Protein AF-A0A842T455-F1 (afdb_monomer)

Mean predicted aligned error: 5.31 Å

pLDDT: mean 87.91, std 13.01, range [41.28, 98.56]

Solvent-accessible surface area (backbone atoms only — not comparable to full-atom values): 12064 Å² total; per-residue (Å²): 105,59,55,70,66,62,48,47,52,56,47,63,79,41,42,64,66,22,47,66,62,53,52,62,66,62,51,52,51,50,51,49,50,52,54,48,56,76,70,53,89,64,82,84,74,56,68,68,58,58,51,53,51,30,67,76,71,68,58,60,81,88,55,48,58,64,48,49,55,57,64,64,31,66,68,60,44,58,51,53,60,69,55,87,52,77,71,74,43,48,64,55,54,51,54,52,36,56,74,42,26,83,83,61,82,42,83,47,59,40,59,47,26,46,47,50,22,71,66,29,58,87,45,63,68,47,45,77,28,40,35,53,56,37,47,56,77,83,63,88,81,50,86,62,51,70,64,54,45,44,64,65,47,54,49,45,53,43,52,51,53,51,50,35,61,79,64,49,70,53,48,72,57,54,51,50,47,53,74,78,35,91,51,86,90,51,54,72,56,50,52,49,47,50,52,39,36,10,39,11,50,50,52,51,58,60,58,75,77,107

Radius of gyration: 16.82 Å; Cα contacts (8 Å, |Δi|>4): 186; chains: 1; bounding box: 41×39×45 Å

Sequence (210 aa):
MRDIDKIRLKMKENSEEIIENIPQIEIDLYNFIQNQFQKLNKNPIHKKFKKVFKVFYGQGINFIQNYFDTLFDSRLNKRIRKIDNIIDLKSIFEEILDSFYGDSGKNQYSYTSKLIHTINTNFPIYDSNVKEVFGFKSYYDCQLRRKEFFDNVYKKIYKTYSQIIEKNLIKEIVEKFSKERDVSKLNSIKKIDFLFWGMGKFIKKNKEMV

Secondary structure (DSSP, 8-state):
---HHHHHHHHHHTHHHHHHTS-HHHHHHHHHHHHHHHH--SSSPPHHHHHHHHHHHT--GGGHHHHHHHHT-HHHHHHHHH--STTTHHHHHHHHHHHHHHHHSS--HHHHHHHHHHH-TTSPP--HHHHHHHT---TTSS---HHHHIIIIIHHHHHHHHHHHHTTTTHHHHHHHHHHS--TT--HHHHHHHHHHHHHHHHHHHHHT-

Foldseek 3Di:
DDDLVVLLVVCVVCLVLLLVLQDQVLVVLVVVLLVQLVPDLDDPDDPVSLVSCCVNLVDDPQQSVLLVCCLNPPVLLVLLQPDPDLVSCLVSLVVVQVSCCVVPVDRPQQSSQVSSCSSPVLFAGDDQLLCQSRVPDPCRPDVPPSVNCSVPPRVVLNVSLVCCVVVVSNVVSLVVSVVVYVCVVPDSRVSVNSSSNSNSVVSVVVVVVD

Structure (mmCIF, N/CA/C/O backbone):
data_AF-A0A842T455-F1
#
_entry.id   AF-A0A842T455-F1
#
loop_
_atom_site.group_PDB
_atom_site.id
_atom_site.type_symbol
_atom_site.label_atom_id
_atom_site.label_alt_id
_atom_site.label_comp_id
_atom_site.label_asym_id
_atom_site.label_entity_id
_atom_site.label_seq_id
_atom_site.pdbx_PDB_ins_code
_atom_site.Cartn_x
_atom_site.Cartn_y
_atom_site.Cartn_z
_atom_site.occupancy
_atom_site.B_iso_or_equiv
_atom_site.auth_seq_id
_atom_site.auth_comp_id
_atom_site.auth_asym_id
_atom_site.auth_atom_id
_atom_site.pdbx_PDB_model_num
ATOM 1 N N . MET A 1 1 ? -8.779 -16.282 6.121 1.00 78.25 1 MET A N 1
ATOM 2 C CA . MET A 1 1 ? -8.771 -14.899 5.606 1.00 78.25 1 MET A CA 1
ATOM 3 C C . MET A 1 1 ? -9.836 -14.110 6.344 1.00 78.25 1 MET A C 1
ATOM 5 O O . MET A 1 1 ? -10.925 -14.643 6.524 1.00 78.25 1 MET A O 1
ATOM 9 N N . ARG A 1 2 ? -9.526 -12.901 6.813 1.00 85.44 2 ARG A N 1
ATOM 10 C CA . ARG A 1 2 ? -10.500 -12.028 7.481 1.00 85.44 2 ARG A CA 1
ATOM 11 C C . ARG A 1 2 ? -11.374 -11.322 6.443 1.00 85.44 2 ARG A C 1
ATOM 13 O O . ARG A 1 2 ? -10.890 -10.957 5.371 1.00 85.44 2 ARG A O 1
ATOM 20 N N . ASP A 1 3 ? -12.657 -11.178 6.750 1.00 90.00 3 ASP A N 1
ATOM 21 C CA . ASP A 1 3 ? -13.573 -10.343 5.977 1.00 90.00 3 ASP A CA 1
ATOM 22 C C . ASP A 1 3 ? -13.380 -8.851 6.316 1.00 90.00 3 ASP A C 1
ATOM 24 O O . ASP A 1 3 ? -12.645 -8.488 7.238 1.00 90.00 3 ASP A O 1
ATOM 28 N N . ILE A 1 4 ? -14.006 -7.985 5.518 1.00 93.69 4 ILE A N 1
ATOM 29 C CA . ILE A 1 4 ? -13.864 -6.530 5.628 1.00 93.69 4 ILE A CA 1
ATOM 30 C C . ILE A 1 4 ? -14.468 -5.976 6.923 1.00 93.69 4 ILE A C 1
ATOM 32 O O . ILE A 1 4 ? -13.921 -5.028 7.481 1.00 93.69 4 ILE A O 1
ATOM 36 N N . ASP A 1 5 ? -15.534 -6.589 7.440 1.00 93.62 5 ASP A N 1
ATOM 37 C CA . ASP A 1 5 ? -16.210 -6.133 8.654 1.00 93.62 5 ASP A CA 1
ATOM 38 C C . ASP A 1 5 ? -15.377 -6.420 9.900 1.00 93.62 5 ASP A C 1
ATOM 40 O O . ASP A 1 5 ? -15.209 -5.539 10.742 1.00 93.62 5 ASP A O 1
ATOM 44 N N . LYS A 1 6 ? -14.751 -7.598 9.975 1.00 94.38 6 LYS A N 1
ATOM 45 C CA . LYS A 1 6 ? -13.790 -7.942 11.031 1.00 94.38 6 LYS A CA 1
ATOM 46 C C . LYS A 1 6 ? -12.567 -7.035 11.003 1.00 94.38 6 LYS A C 1
ATOM 48 O O . LYS A 1 6 ? -12.081 -6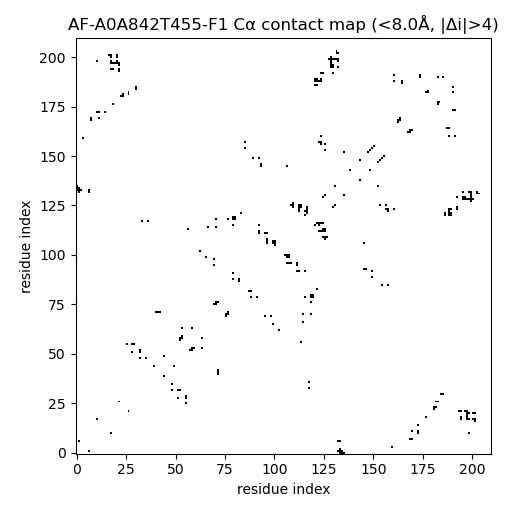.640 12.060 1.00 94.38 6 LYS A O 1
ATOM 53 N N . ILE A 1 7 ? -12.058 -6.707 9.812 1.00 95.56 7 ILE A N 1
ATOM 54 C CA . ILE A 1 7 ? -10.938 -5.764 9.670 1.00 95.56 7 ILE A CA 1
ATOM 55 C C . ILE A 1 7 ? -11.357 -4.380 10.174 1.00 95.56 7 ILE A C 1
ATOM 57 O O . ILE A 1 7 ? -10.654 -3.796 10.995 1.00 95.56 7 ILE A O 1
ATOM 61 N N . ARG A 1 8 ? -12.517 -3.883 9.730 1.00 95.25 8 ARG A N 1
ATOM 62 C CA . ARG A 1 8 ? -13.067 -2.577 10.111 1.00 95.25 8 ARG A CA 1
ATOM 63 C C . ARG A 1 8 ? -13.287 -2.459 11.615 1.00 95.25 8 ARG A C 1
ATOM 65 O O . ARG A 1 8 ? -12.845 -1.479 12.204 1.00 95.25 8 ARG A O 1
ATOM 72 N N . LEU A 1 9 ? -13.940 -3.448 12.226 1.00 95.81 9 LEU A N 1
ATOM 73 C CA . LEU A 1 9 ? -14.230 -3.455 13.659 1.00 95.81 9 LEU A CA 1
ATOM 74 C C . LEU A 1 9 ? -12.935 -3.411 14.473 1.00 95.81 9 LEU A C 1
ATOM 76 O O . LEU A 1 9 ? -12.745 -2.503 15.277 1.00 95.81 9 LEU A O 1
ATOM 80 N N . LYS A 1 10 ? -11.990 -4.306 14.163 1.00 95.62 10 LYS A N 1
ATOM 81 C CA . LYS A 1 10 ? -10.700 -4.350 14.855 1.00 95.62 10 LYS A CA 1
ATOM 82 C C . LYS A 1 10 ? -9.886 -3.068 14.659 1.00 95.62 10 LYS A C 1
ATOM 84 O O . LYS A 1 10 ? -9.216 -2.628 15.587 1.00 95.62 10 LYS A O 1
ATOM 89 N N . MET A 1 11 ? -9.934 -2.462 13.470 1.00 96.38 11 MET A N 1
ATOM 90 C CA . MET A 1 11 ? -9.267 -1.183 13.218 1.00 96.38 11 MET A CA 1
ATOM 91 C C . MET A 1 11 ? -9.899 -0.046 14.027 1.00 96.38 11 MET A C 1
ATOM 93 O O . MET A 1 11 ? -9.174 0.801 14.535 1.00 96.38 11 MET A O 1
ATOM 97 N N . LYS A 1 12 ? -11.230 -0.038 14.180 1.00 96.44 12 LYS A N 1
ATOM 98 C CA . LYS A 1 12 ? -11.945 0.962 14.983 1.00 96.44 12 LYS A CA 1
ATOM 99 C C . LYS A 1 12 ? -11.570 0.865 16.460 1.00 96.44 12 LYS A C 1
ATOM 101 O O . LYS A 1 12 ? -11.185 1.871 17.049 1.00 96.44 12 LYS A O 1
ATOM 106 N N . GLU A 1 13 ? -11.628 -0.341 17.018 1.00 96.88 13 GLU A N 1
ATOM 107 C CA . GLU A 1 13 ? -11.325 -0.622 18.430 1.00 96.88 13 GLU A CA 1
ATOM 108 C C . GLU A 1 13 ? -9.886 -0.263 18.820 1.00 96.88 13 GLU A C 1
ATOM 110 O O . GLU A 1 13 ? -9.644 0.123 19.954 1.00 96.88 13 GLU A O 1
ATOM 115 N N . ASN A 1 14 ? -8.939 -0.361 17.881 1.00 97.31 14 ASN A N 1
ATOM 116 C CA . ASN A 1 14 ? -7.506 -0.203 18.152 1.00 97.31 14 ASN A CA 1
ATOM 117 C C . ASN A 1 14 ? -6.887 0.971 17.373 1.00 97.31 14 ASN A C 1
ATOM 119 O O . ASN A 1 14 ? -5.694 0.966 17.077 1.00 97.31 14 ASN A O 1
ATOM 123 N N . SER A 1 15 ? -7.702 1.953 16.972 1.00 97.19 15 SER A N 1
ATOM 124 C CA . SER A 1 15 ? -7.279 3.007 16.036 1.00 97.19 15 SER A CA 1
ATOM 125 C C . SER A 1 15 ? -6.080 3.828 16.525 1.00 97.19 15 SER A C 1
ATOM 127 O O . SER A 1 15 ? -5.234 4.180 15.709 1.00 97.19 15 SER A O 1
ATOM 129 N N . GLU A 1 16 ? -5.976 4.079 17.831 1.00 97.50 16 GLU A N 1
ATOM 130 C CA . GLU A 1 16 ? -4.870 4.829 18.451 1.00 97.50 16 GLU A CA 1
ATOM 131 C C . GLU A 1 16 ? -3.540 4.110 18.272 1.00 97.50 16 GLU A C 1
ATOM 133 O O . GLU A 1 16 ? -2.664 4.606 17.566 1.00 97.50 16 GLU A O 1
ATOM 138 N N . GLU A 1 17 ? -3.425 2.885 18.787 1.00 97.31 17 GLU A N 1
ATOM 139 C CA . GLU A 1 17 ? -2.187 2.112 18.672 1.00 97.31 17 GLU A CA 1
ATOM 140 C C . GLU A 1 17 ? -1.835 1.811 17.201 1.00 97.31 17 GLU A C 1
ATOM 142 O O . GLU A 1 17 ? -0.665 1.774 16.811 1.00 97.31 17 GLU A O 1
ATOM 147 N N . ILE A 1 18 ? -2.835 1.631 16.330 1.00 98.19 18 ILE A N 1
ATOM 148 C CA . ILE A 1 18 ? -2.611 1.460 14.886 1.00 98.19 18 ILE A CA 1
ATOM 149 C C . ILE A 1 18 ? -1.961 2.705 14.270 1.00 98.19 18 ILE A C 1
ATOM 151 O O . ILE A 1 18 ? -1.031 2.561 13.472 1.00 98.19 18 ILE A O 1
ATOM 155 N N . ILE A 1 19 ? -2.424 3.907 14.623 1.00 98.31 19 ILE A N 1
ATOM 156 C CA . ILE A 1 19 ? -1.877 5.172 14.115 1.00 98.31 19 ILE A CA 1
ATOM 157 C C . ILE A 1 19 ? -0.501 5.465 14.731 1.00 98.31 19 ILE A C 1
ATOM 159 O O . ILE A 1 19 ? 0.409 5.915 14.027 1.00 98.31 19 ILE A O 1
ATOM 163 N N . GLU A 1 20 ? -0.289 5.155 16.009 1.00 97.50 20 GLU A N 1
ATOM 164 C CA . GLU A 1 20 ? 1.018 5.251 16.678 1.00 97.50 20 GLU A CA 1
ATOM 165 C C . GLU A 1 20 ? 2.094 4.402 15.988 1.00 97.50 20 GLU A C 1
ATOM 167 O O . GLU A 1 20 ? 3.231 4.844 15.824 1.00 97.50 20 GLU A O 1
ATOM 172 N N . ASN A 1 21 ? 1.722 3.233 15.460 1.00 97.06 21 ASN A N 1
ATOM 173 C CA . ASN A 1 21 ? 2.613 2.358 14.690 1.00 97.06 21 ASN A CA 1
ATOM 174 C C . ASN A 1 21 ? 3.047 2.920 13.315 1.00 97.06 21 ASN A C 1
ATOM 176 O O . ASN A 1 21 ? 3.852 2.291 12.606 1.00 97.06 21 ASN A O 1
ATOM 180 N N . ILE A 1 22 ? 2.533 4.092 12.930 1.00 97.50 22 ILE A N 1
ATOM 181 C CA . ILE A 1 22 ? 2.825 4.799 11.681 1.00 97.50 22 ILE A CA 1
ATOM 182 C C . ILE A 1 22 ?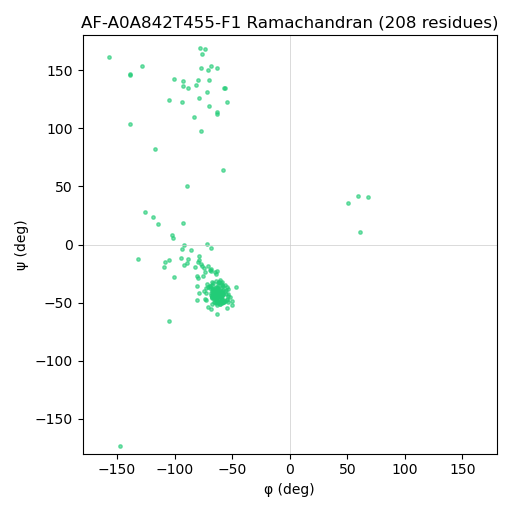 3.488 6.144 12.027 1.00 97.50 22 ILE A C 1
ATOM 184 O O . ILE A 1 22 ? 2.816 7.177 12.091 1.00 97.50 22 ILE A O 1
ATOM 188 N N . PRO A 1 23 ? 4.806 6.170 12.286 1.00 96.81 23 PRO A N 1
ATOM 189 C CA . PRO A 1 23 ? 5.491 7.411 12.625 1.00 96.81 23 PRO A CA 1
ATOM 190 C C . PRO A 1 23 ? 5.605 8.333 11.401 1.00 96.81 23 PRO A C 1
ATOM 192 O O . PRO A 1 23 ? 5.727 7.862 10.268 1.00 96.81 23 PRO A O 1
ATOM 195 N N . GLN A 1 24 ? 5.625 9.654 11.628 1.00 97.69 24 GLN A N 1
ATOM 196 C CA . GLN A 1 24 ? 5.678 10.661 10.554 1.00 97.69 24 GLN A CA 1
ATOM 197 C C . GLN A 1 24 ? 6.861 10.447 9.596 1.00 97.69 24 GLN A C 1
ATOM 199 O O . GLN A 1 24 ? 6.707 10.587 8.386 1.00 97.69 24 GLN A O 1
ATOM 204 N N . ILE A 1 25 ? 8.012 10.009 10.117 1.00 96.25 25 ILE A N 1
ATOM 205 C CA . ILE A 1 25 ? 9.206 9.742 9.306 1.00 96.25 25 ILE A CA 1
ATOM 206 C C . ILE A 1 25 ? 8.949 8.731 8.177 1.00 96.25 25 ILE A C 1
ATOM 208 O O . ILE A 1 25 ? 9.478 8.896 7.085 1.00 96.25 25 ILE A O 1
ATOM 212 N N . GLU A 1 26 ? 8.100 7.720 8.377 1.00 95.62 26 GLU A N 1
ATOM 213 C CA . GLU A 1 26 ? 7.775 6.736 7.331 1.00 95.62 26 GLU A CA 1
ATOM 214 C C . GLU A 1 26 ? 6.941 7.366 6.207 1.00 95.62 26 GLU A C 1
ATOM 216 O O . GLU A 1 26 ? 7.128 7.063 5.025 1.00 95.62 26 GLU A O 1
ATOM 221 N N . ILE A 1 27 ? 6.052 8.299 6.559 1.00 97.69 27 ILE A N 1
ATOM 222 C CA . ILE A 1 27 ? 5.261 9.073 5.597 1.00 97.69 27 ILE A CA 1
ATOM 223 C C . ILE A 1 27 ? 6.173 10.022 4.810 1.00 97.69 27 ILE A C 1
ATOM 225 O O . ILE A 1 27 ? 6.064 10.115 3.584 1.00 97.69 27 ILE A O 1
ATOM 229 N N . ASP A 1 28 ? 7.122 10.671 5.480 1.00 96.81 28 ASP A N 1
ATOM 230 C CA . ASP A 1 28 ? 8.083 11.577 4.850 1.00 96.81 28 ASP A CA 1
ATOM 231 C C . ASP A 1 28 ? 9.036 10.836 3.905 1.00 96.81 28 ASP A C 1
ATOM 233 O O . ASP A 1 28 ? 9.293 11.305 2.792 1.00 96.81 28 ASP A O 1
ATOM 237 N N . LEU A 1 29 ? 9.517 9.650 4.298 1.00 95.25 29 LEU A N 1
ATOM 238 C CA . LEU A 1 29 ? 10.337 8.782 3.448 1.00 95.25 29 LEU A CA 1
ATOM 239 C C . LEU A 1 29 ? 9.555 8.317 2.215 1.00 95.25 29 LEU A C 1
ATOM 241 O O . LEU A 1 29 ? 10.086 8.373 1.102 1.00 95.25 29 LEU A O 1
ATOM 245 N N . TYR A 1 30 ? 8.289 7.924 2.378 1.00 96.25 30 TYR A N 1
ATOM 246 C CA . TYR A 1 30 ? 7.413 7.591 1.254 1.00 96.25 30 TYR A CA 1
ATOM 247 C C . TYR A 1 30 ? 7.226 8.780 0.301 1.00 96.25 30 TYR A C 1
ATOM 249 O O . TYR A 1 30 ? 7.413 8.646 -0.911 1.00 96.25 30 TYR A O 1
ATOM 257 N N . ASN A 1 31 ? 6.909 9.962 0.836 1.00 95.81 31 ASN A N 1
ATOM 258 C CA . ASN A 1 31 ? 6.742 11.181 0.046 1.00 95.81 31 ASN A CA 1
ATOM 259 C C . ASN A 1 31 ? 8.036 11.548 -0.687 1.00 95.81 31 ASN A C 1
ATOM 261 O O . ASN A 1 31 ? 8.002 11.931 -1.856 1.00 95.81 31 ASN A O 1
ATOM 265 N N . PHE A 1 32 ? 9.193 11.401 -0.035 1.00 94.12 32 PHE A N 1
ATOM 266 C CA . PHE A 1 32 ? 10.490 11.572 -0.679 1.00 94.12 32 PHE A CA 1
ATOM 267 C C . PHE A 1 32 ? 10.653 10.600 -1.851 1.00 94.12 32 PHE A C 1
ATOM 269 O O . PHE A 1 32 ? 11.026 11.038 -2.937 1.00 94.12 32 PHE A O 1
ATOM 276 N N . ILE A 1 33 ? 10.334 9.315 -1.668 1.00 92.19 33 ILE A N 1
ATOM 277 C CA . ILE A 1 33 ? 10.434 8.303 -2.726 1.00 92.19 33 ILE A CA 1
ATOM 278 C C . ILE A 1 33 ? 9.567 8.669 -3.930 1.00 92.19 33 ILE A C 1
ATOM 280 O O . ILE A 1 33 ? 10.073 8.693 -5.051 1.00 92.19 33 ILE A O 1
ATOM 284 N N . GLN A 1 34 ? 8.297 9.006 -3.701 1.00 93.44 34 GLN A N 1
ATOM 285 C CA . GLN A 1 34 ? 7.363 9.389 -4.762 1.00 93.44 34 GLN A CA 1
ATOM 286 C C . GLN A 1 34 ? 7.822 10.651 -5.498 1.00 93.44 34 GLN A C 1
ATOM 288 O O . GLN A 1 34 ? 7.859 10.680 -6.727 1.00 93.44 34 GLN A O 1
ATOM 293 N N . ASN A 1 35 ? 8.262 11.670 -4.757 1.00 92.06 35 ASN A N 1
ATOM 294 C CA . ASN A 1 35 ? 8.766 12.911 -5.341 1.00 92.06 35 ASN A CA 1
ATOM 295 C C . ASN A 1 35 ? 10.032 12.688 -6.175 1.00 92.06 35 ASN A C 1
ATOM 297 O O . ASN A 1 35 ? 10.186 13.299 -7.230 1.00 92.06 35 ASN A O 1
ATOM 301 N N . GLN A 1 36 ? 10.958 11.844 -5.711 1.00 89.62 36 GLN A N 1
ATOM 302 C CA . GLN A 1 36 ? 12.149 11.501 -6.488 1.00 89.62 36 GLN A CA 1
ATOM 303 C C . GLN A 1 36 ? 11.766 10.729 -7.748 1.00 89.62 36 GLN A C 1
ATOM 305 O O . GLN A 1 36 ? 12.215 11.088 -8.830 1.00 89.62 36 GLN A O 1
ATOM 310 N N . PHE A 1 37 ? 10.900 9.723 -7.634 1.00 89.00 37 PHE A N 1
ATOM 311 C CA . PHE A 1 37 ? 10.455 8.933 -8.776 1.00 89.00 37 PHE A CA 1
ATOM 312 C C . PHE A 1 37 ? 9.768 9.788 -9.854 1.00 89.00 37 PHE A C 1
ATOM 314 O O . PHE A 1 37 ? 10.076 9.638 -11.030 1.00 89.00 37 PHE A O 1
ATOM 321 N N . GLN A 1 38 ? 8.913 10.742 -9.472 1.00 86.56 38 GLN A N 1
ATOM 322 C CA . GLN A 1 38 ? 8.254 11.651 -10.422 1.00 86.56 38 GLN A CA 1
ATOM 323 C C . GLN A 1 38 ? 9.218 12.619 -11.124 1.00 86.56 38 GLN A C 1
ATOM 325 O O . GLN A 1 38 ? 8.985 12.986 -12.272 1.00 86.56 38 GLN A O 1
ATOM 330 N N . LYS A 1 39 ? 10.284 13.054 -10.441 1.00 83.88 39 LYS A N 1
ATOM 331 C CA . LYS A 1 39 ? 11.287 13.978 -10.999 1.00 83.88 39 LYS A CA 1
ATOM 332 C C . LYS A 1 39 ? 12.315 13.278 -11.886 1.00 83.88 39 LYS A C 1
ATOM 334 O O . LYS A 1 39 ? 12.920 13.912 -12.749 1.00 83.88 39 LYS A O 1
ATOM 339 N N . LEU A 1 40 ? 12.568 11.997 -11.638 1.00 75.06 40 LEU A N 1
ATOM 340 C CA . LEU A 1 40 ? 13.596 11.237 -12.332 1.00 75.06 40 LEU A CA 1
ATOM 341 C C . LEU A 1 40 ? 13.067 10.725 -13.672 1.00 75.06 40 LEU A C 1
ATOM 343 O O . LEU A 1 40 ? 12.266 9.800 -13.726 1.00 75.06 40 LEU A O 1
ATOM 347 N N . ASN A 1 41 ? 13.587 11.292 -14.762 1.00 59.94 41 ASN A N 1
ATOM 348 C CA . ASN A 1 41 ? 13.310 10.809 -16.116 1.00 59.94 41 ASN A CA 1
ATOM 349 C C . ASN A 1 41 ? 14.367 9.824 -16.648 1.00 59.94 41 ASN A C 1
ATOM 351 O O . ASN A 1 41 ? 14.131 9.236 -17.702 1.00 59.94 41 ASN A O 1
ATOM 355 N N . LYS A 1 42 ? 15.532 9.661 -15.989 1.00 58.22 42 LYS A N 1
ATOM 356 C CA . LYS A 1 42 ? 16.664 8.835 -16.473 1.00 58.22 42 LYS A CA 1
ATOM 357 C C . LYS A 1 42 ? 17.612 8.359 -15.354 1.00 58.22 42 LYS A C 1
ATOM 359 O O . LYS A 1 42 ? 17.664 8.942 -14.274 1.00 58.22 42 LYS A O 1
ATOM 364 N N . ASN A 1 43 ? 18.395 7.324 -15.677 1.00 53.22 43 ASN A N 1
ATOM 365 C CA . ASN A 1 43 ? 19.593 6.850 -14.963 1.00 53.22 43 ASN A CA 1
ATOM 366 C C . ASN A 1 43 ? 20.804 7.782 -15.269 1.00 53.22 43 ASN A C 1
ATOM 368 O O . ASN A 1 43 ? 20.845 8.341 -16.367 1.00 53.22 43 ASN A O 1
ATOM 372 N N . PRO A 1 44 ? 21.808 7.926 -14.376 1.00 64.81 44 PRO A N 1
ATOM 373 C CA . PRO A 1 44 ? 21.984 7.188 -13.133 1.00 64.81 44 PRO A CA 1
ATOM 374 C C . PRO A 1 44 ? 21.135 7.727 -11.976 1.00 64.81 44 PRO A C 1
ATOM 376 O O . PRO A 1 44 ? 21.063 8.924 -11.714 1.00 64.81 44 PRO A O 1
ATOM 379 N N . ILE A 1 45 ? 20.541 6.809 -11.224 1.00 74.81 45 ILE A N 1
ATOM 380 C CA . ILE A 1 45 ? 19.758 7.128 -10.032 1.00 74.81 45 ILE A CA 1
ATOM 381 C C . ILE A 1 45 ? 20.663 7.583 -8.875 1.00 74.81 45 ILE A C 1
ATOM 383 O O . ILE A 1 45 ? 21.605 6.881 -8.494 1.00 74.81 45 ILE A O 1
ATOM 387 N N . HIS A 1 46 ? 20.324 8.710 -8.238 1.00 78.44 46 HIS A N 1
ATOM 388 C CA . HIS A 1 46 ? 21.068 9.240 -7.092 1.00 78.44 46 HIS A CA 1
ATOM 389 C C . HIS A 1 46 ? 21.196 8.229 -5.936 1.00 78.44 46 HIS A C 1
ATOM 391 O O . HIS A 1 46 ? 20.213 7.643 -5.474 1.00 78.44 46 HIS A O 1
ATOM 397 N N . LYS A 1 47 ? 22.412 8.102 -5.378 1.00 82.56 47 LYS A N 1
ATOM 398 C CA . LYS A 1 47 ? 22.725 7.199 -4.248 1.00 82.56 47 LYS A CA 1
ATOM 399 C C . LYS A 1 47 ? 21.797 7.403 -3.041 1.00 82.56 47 LYS A C 1
ATOM 401 O O . LYS A 1 47 ? 21.381 6.424 -2.423 1.00 82.56 47 LYS A O 1
ATOM 406 N N . LYS A 1 48 ? 21.433 8.658 -2.730 1.00 84.38 48 LYS A N 1
ATOM 407 C CA . LYS A 1 48 ? 20.495 8.996 -1.642 1.00 84.38 48 LYS A CA 1
ATOM 408 C C . LYS A 1 48 ? 19.117 8.370 -1.867 1.00 84.38 48 LYS A C 1
ATOM 410 O O . LYS A 1 48 ? 18.575 7.781 -0.937 1.00 84.38 48 LYS A O 1
ATOM 415 N N . PHE A 1 49 ? 18.588 8.437 -3.091 1.00 85.50 49 PHE A N 1
ATOM 416 C CA . PHE A 1 49 ? 17.308 7.815 -3.424 1.00 85.50 49 PHE A CA 1
ATOM 417 C C . PHE A 1 49 ? 17.379 6.294 -3.282 1.00 85.50 49 PHE A C 1
ATOM 419 O O . PHE A 1 49 ? 16.558 5.733 -2.561 1.00 85.50 49 PHE A O 1
ATOM 426 N N . LYS A 1 50 ? 18.421 5.639 -3.824 1.00 82.94 50 LYS A N 1
ATOM 427 C CA . LYS A 1 50 ? 18.621 4.189 -3.632 1.00 82.94 50 LYS A CA 1
ATOM 428 C C . LYS A 1 50 ? 18.659 3.804 -2.145 1.00 82.94 50 LYS A C 1
ATOM 430 O O . LYS A 1 50 ? 18.049 2.813 -1.761 1.00 82.94 50 LYS A O 1
ATOM 435 N N . LYS A 1 51 ? 19.352 4.581 -1.300 1.00 85.62 51 LYS A N 1
ATOM 436 C CA . LYS A 1 51 ? 19.455 4.318 0.148 1.00 85.62 51 LYS A CA 1
ATOM 437 C C . LYS A 1 51 ? 18.106 4.451 0.857 1.00 85.62 51 LYS A C 1
ATOM 439 O O . LYS A 1 51 ? 17.730 3.541 1.586 1.00 85.62 51 LYS A O 1
ATOM 444 N N . VAL A 1 52 ? 17.375 5.542 0.629 1.00 86.44 52 VAL A N 1
ATOM 445 C CA . VAL A 1 52 ? 16.052 5.752 1.244 1.00 86.44 52 VAL A CA 1
ATOM 446 C C . VAL A 1 52 ? 15.063 4.678 0.792 1.00 86.44 52 VAL A C 1
ATOM 448 O O . VAL A 1 52 ? 14.356 4.106 1.615 1.00 86.44 52 VAL A O 1
ATOM 451 N N . PHE A 1 53 ? 15.080 4.338 -0.496 1.00 86.19 53 PHE A N 1
ATOM 452 C CA . PHE A 1 53 ? 14.238 3.288 -1.054 1.00 86.19 53 PHE A CA 1
ATOM 453 C C . PHE A 1 53 ? 14.481 1.923 -0.393 1.00 86.19 53 PHE A C 1
ATOM 455 O O . PHE A 1 53 ? 13.526 1.232 -0.042 1.00 86.19 53 PHE A O 1
ATOM 462 N N . LYS A 1 54 ? 15.755 1.553 -0.168 1.00 83.94 54 LYS A N 1
ATOM 463 C CA . LYS A 1 54 ? 16.128 0.325 0.561 1.00 83.94 54 LYS A CA 1
ATOM 464 C C . LYS A 1 54 ? 15.537 0.286 1.956 1.00 83.94 54 LYS A C 1
ATOM 466 O O . LYS A 1 54 ? 14.976 -0.737 2.328 1.00 83.94 54 LYS A O 1
ATOM 471 N N . VAL A 1 55 ? 15.700 1.378 2.703 1.00 85.12 55 VAL A N 1
ATOM 472 C CA . VAL A 1 55 ? 15.241 1.476 4.091 1.00 85.12 55 VAL A CA 1
ATOM 473 C C . VAL A 1 55 ? 13.726 1.328 4.149 1.00 85.12 55 VAL A C 1
ATOM 475 O O . VAL A 1 55 ? 13.234 0.476 4.875 1.00 85.12 55 VAL A O 1
ATOM 478 N N . PHE A 1 56 ? 13.002 2.083 3.322 1.00 85.38 56 PHE A N 1
ATOM 479 C CA . PHE A 1 56 ? 11.542 2.086 3.349 1.00 85.38 56 PHE A CA 1
ATOM 480 C C . PHE A 1 56 ? 10.932 0.752 2.893 1.00 85.38 56 PHE A C 1
ATOM 482 O O . PHE A 1 56 ? 10.033 0.214 3.531 1.00 85.38 56 PHE A O 1
ATOM 489 N N . TYR A 1 57 ? 11.419 0.180 1.786 1.00 82.75 57 TYR A N 1
ATOM 490 C CA . TYR A 1 57 ? 10.831 -1.039 1.224 1.00 82.75 57 TYR A CA 1
ATOM 491 C C . TYR A 1 57 ? 11.488 -2.347 1.682 1.00 82.75 57 TYR A C 1
ATOM 493 O O . TYR A 1 57 ? 10.974 -3.413 1.322 1.00 82.75 57 TYR A O 1
ATOM 501 N N . GLY A 1 58 ? 12.566 -2.283 2.471 1.00 70.19 58 GLY A N 1
ATOM 502 C CA . GLY A 1 58 ? 13.260 -3.440 3.046 1.00 70.19 58 GLY A CA 1
ATOM 503 C C . GLY A 1 58 ? 13.977 -4.313 2.013 1.00 70.19 58 GLY A C 1
ATOM 504 O O . GLY A 1 58 ? 13.882 -5.535 2.080 1.00 70.19 58 GLY A O 1
ATOM 505 N N . GLN A 1 59 ? 14.637 -3.710 1.015 1.00 63.97 59 GLN A N 1
ATOM 506 C CA . GLN A 1 59 ? 15.240 -4.464 -0.094 1.00 63.97 59 GLN A CA 1
ATOM 507 C C . GLN A 1 59 ? 16.683 -4.922 0.187 1.00 63.97 59 GLN A C 1
ATOM 509 O O . GLN A 1 59 ? 17.527 -4.121 0.599 1.00 63.97 59 GLN A O 1
ATOM 514 N N . GLY A 1 60 ? 16.993 -6.184 -0.135 1.00 60.62 60 GLY A N 1
ATOM 515 C CA . GLY A 1 60 ? 18.359 -6.724 -0.140 1.00 60.62 60 GLY A CA 1
ATOM 516 C C . GLY A 1 60 ? 19.244 -6.129 -1.250 1.00 60.62 60 GLY A C 1
ATOM 517 O O . GLY A 1 60 ? 18.756 -5.690 -2.291 1.00 60.62 60 GLY A O 1
ATOM 518 N N . ILE A 1 61 ? 20.566 -6.108 -1.035 1.00 51.19 61 ILE A N 1
ATOM 519 C CA . ILE A 1 61 ? 21.544 -5.430 -1.914 1.00 51.19 61 ILE A CA 1
ATOM 520 C C . ILE A 1 61 ? 21.543 -5.969 -3.351 1.00 51.19 61 ILE A C 1
ATOM 522 O O . ILE A 1 61 ? 21.599 -5.159 -4.272 1.00 51.19 61 ILE A O 1
ATOM 526 N N . ASN A 1 62 ? 21.427 -7.285 -3.541 1.00 57.62 62 ASN A N 1
ATOM 527 C CA . ASN A 1 62 ? 21.559 -7.916 -4.861 1.00 57.62 62 ASN A CA 1
ATOM 528 C C . ASN A 1 62 ? 20.320 -7.733 -5.750 1.00 57.62 62 ASN A C 1
ATOM 530 O O . ASN A 1 62 ? 20.412 -7.839 -6.964 1.00 57.62 62 ASN A O 1
ATOM 534 N N . PHE A 1 63 ? 19.171 -7.402 -5.158 1.00 65.38 63 PHE A N 1
ATOM 535 C CA . PHE A 1 63 ? 17.901 -7.287 -5.875 1.00 65.38 63 PHE A CA 1
ATOM 536 C C . PHE A 1 63 ? 17.626 -5.865 -6.386 1.00 65.38 63 PHE A C 1
ATOM 538 O O . PHE A 1 63 ? 16.788 -5.645 -7.259 1.00 65.38 63 PHE A O 1
ATOM 545 N N . ILE A 1 64 ? 18.328 -4.867 -5.842 1.00 72.69 64 ILE A N 1
ATOM 546 C CA . ILE A 1 64 ? 17.918 -3.479 -6.040 1.00 72.69 64 ILE A CA 1
ATOM 547 C C . ILE A 1 64 ? 18.224 -2.927 -7.432 1.00 72.69 64 ILE A C 1
ATOM 549 O O . ILE A 1 64 ? 17.568 -1.983 -7.868 1.00 72.69 64 ILE A O 1
ATOM 553 N N . GLN A 1 65 ? 19.242 -3.460 -8.111 1.00 76.31 65 GLN A N 1
ATOM 554 C CA . GLN A 1 65 ? 19.613 -2.955 -9.429 1.00 76.31 65 GLN A CA 1
ATOM 555 C C . GLN A 1 65 ? 18.547 -3.355 -10.452 1.00 76.31 65 GLN A C 1
ATOM 557 O O . GLN A 1 65 ? 17.913 -2.464 -11.010 1.00 76.31 65 GLN A O 1
ATOM 562 N N . ASN A 1 66 ? 18.218 -4.647 -10.541 1.00 79.25 66 ASN A N 1
ATOM 563 C CA . ASN A 1 66 ? 17.133 -5.146 -11.394 1.00 79.25 66 ASN A CA 1
ATOM 564 C C . ASN A 1 66 ? 15.782 -4.521 -11.027 1.00 79.25 66 ASN A C 1
ATOM 566 O O . ASN A 1 66 ? 14.988 -4.189 -11.908 1.00 79.25 66 ASN A O 1
ATOM 570 N N . TYR A 1 67 ? 15.537 -4.279 -9.734 1.00 83.56 67 TYR A N 1
ATOM 571 C CA . TYR A 1 67 ? 14.354 -3.547 -9.295 1.00 83.56 67 TYR A CA 1
ATOM 572 C C . TYR A 1 67 ? 14.288 -2.139 -9.895 1.00 83.56 67 TYR A C 1
ATOM 574 O O . TYR A 1 67 ? 13.250 -1.750 -10.422 1.00 83.56 67 TYR A O 1
ATOM 582 N N . PHE A 1 68 ? 15.374 -1.367 -9.822 1.00 84.75 68 PHE A N 1
ATOM 583 C CA . PHE A 1 68 ? 15.398 -0.014 -10.369 1.00 84.75 68 PHE A CA 1
ATOM 584 C C . PHE A 1 68 ? 15.384 0.009 -11.895 1.00 84.75 68 PHE A C 1
ATOM 586 O O . PHE A 1 68 ? 14.720 0.872 -12.460 1.00 84.75 68 PHE A O 1
ATOM 593 N N . ASP A 1 69 ? 16.056 -0.931 -12.551 1.00 85.50 69 ASP A N 1
ATOM 594 C CA . ASP A 1 69 ? 16.029 -1.038 -14.010 1.00 85.50 69 ASP A CA 1
ATOM 595 C C . ASP A 1 69 ? 14.604 -1.336 -14.498 1.00 85.50 69 ASP A C 1
ATOM 597 O O . ASP A 1 69 ? 14.115 -0.671 -15.408 1.00 85.50 69 ASP A O 1
ATOM 601 N N . THR A 1 70 ? 13.876 -2.211 -13.795 1.00 86.81 70 THR A N 1
ATOM 602 C CA . THR A 1 70 ? 12.448 -2.462 -14.050 1.00 86.81 70 THR A CA 1
ATOM 603 C C . THR A 1 70 ? 11.586 -1.241 -13.703 1.00 86.81 70 THR A C 1
ATOM 605 O O . THR A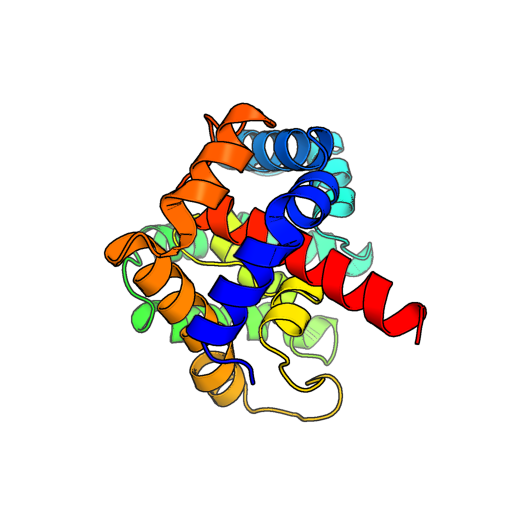 1 70 ? 10.727 -0.840 -14.485 1.00 86.81 70 THR A O 1
ATOM 608 N N . LEU A 1 71 ? 11.813 -0.602 -12.546 1.00 86.56 71 LEU A N 1
ATOM 609 C CA . LEU A 1 71 ? 11.043 0.565 -12.093 1.00 86.56 71 LEU A CA 1
ATOM 610 C C . LEU A 1 71 ? 11.181 1.754 -13.052 1.00 86.56 71 LEU A C 1
ATOM 612 O O . LEU A 1 71 ? 10.239 2.530 -13.175 1.00 86.56 71 LEU A O 1
ATOM 616 N N . PHE A 1 72 ? 12.326 1.914 -13.716 1.00 87.12 72 PHE A N 1
ATOM 617 C CA . PHE A 1 72 ? 12.591 2.996 -14.666 1.00 87.12 72 PHE A CA 1
ATOM 618 C C . PHE A 1 72 ? 12.492 2.568 -16.139 1.00 87.12 72 PHE A C 1
ATOM 620 O O . PHE A 1 72 ? 12.762 3.383 -17.026 1.00 87.12 72 PHE A O 1
ATOM 627 N N . ASP A 1 73 ? 12.026 1.349 -16.433 1.00 89.50 73 ASP A N 1
ATOM 628 C CA . ASP A 1 73 ? 11.670 0.956 -17.796 1.00 89.50 73 ASP A CA 1
ATOM 629 C C . ASP A 1 73 ? 10.510 1.834 -18.294 1.00 89.50 73 ASP A C 1
ATOM 631 O O . ASP A 1 73 ? 9.379 1.782 -17.798 1.00 89.50 73 ASP A O 1
ATOM 635 N N . SER A 1 74 ? 10.788 2.683 -19.284 1.00 86.75 74 SER A N 1
ATOM 636 C CA . SER A 1 74 ? 9.816 3.654 -19.799 1.00 86.75 74 SER A CA 1
ATOM 637 C C . SER A 1 74 ? 8.583 3.013 -20.453 1.00 86.75 74 SER A C 1
ATOM 639 O O . SER A 1 74 ? 7.486 3.579 -20.379 1.00 86.75 74 SER A O 1
ATOM 641 N N . ARG A 1 75 ? 8.726 1.831 -21.069 1.00 89.81 75 ARG A N 1
ATOM 642 C CA . ARG A 1 75 ? 7.627 1.109 -21.723 1.00 89.81 75 ARG A CA 1
ATOM 643 C C . ARG A 1 75 ? 6.696 0.520 -20.671 1.00 89.81 75 ARG A C 1
ATOM 645 O O . ARG A 1 75 ? 5.484 0.728 -20.75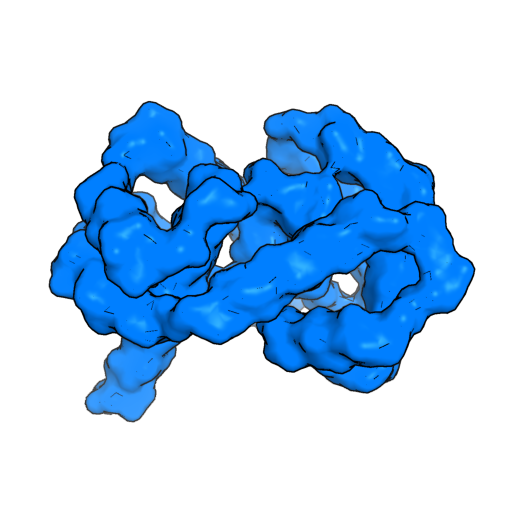5 1.00 89.81 75 ARG A O 1
ATOM 652 N N . LEU A 1 76 ? 7.256 -0.145 -19.662 1.00 91.31 76 LEU A N 1
ATOM 653 C CA . LEU A 1 76 ? 6.508 -0.707 -18.539 1.00 91.31 76 LEU A CA 1
ATOM 654 C C . LEU A 1 76 ? 5.778 0.392 -17.758 1.00 91.31 76 LEU A C 1
ATOM 656 O O . LEU A 1 76 ? 4.572 0.299 -17.529 1.00 91.31 76 LEU A O 1
ATOM 660 N N . ASN A 1 77 ? 6.478 1.486 -17.445 1.00 91.38 77 ASN A N 1
ATOM 661 C CA . ASN A 1 77 ? 5.901 2.654 -16.784 1.00 91.38 77 ASN A CA 1
ATOM 662 C C . ASN A 1 77 ? 4.674 3.199 -17.510 1.00 91.38 77 ASN A C 1
ATOM 664 O O . ASN A 1 77 ? 3.625 3.424 -16.906 1.00 91.38 77 ASN A O 1
ATOM 668 N N . LYS A 1 78 ? 4.798 3.408 -18.825 1.00 92.06 78 LYS A N 1
ATOM 669 C CA . LYS A 1 78 ? 3.710 3.935 -19.651 1.00 92.06 78 LYS A CA 1
ATOM 670 C C . LYS A 1 78 ? 2.506 2.994 -19.669 1.00 92.06 78 LYS A C 1
ATOM 672 O O . LYS A 1 78 ? 1.380 3.479 -19.695 1.00 92.06 78 LYS A O 1
ATOM 677 N N . ARG A 1 79 ? 2.728 1.675 -19.652 1.00 94.50 79 ARG A N 1
ATOM 678 C CA . ARG A 1 79 ? 1.653 0.676 -19.580 1.00 94.50 79 ARG A CA 1
ATOM 679 C C . ARG A 1 79 ? 0.948 0.722 -18.225 1.00 94.50 79 ARG A C 1
ATOM 681 O O . ARG A 1 79 ? -0.261 0.899 -18.200 1.00 94.50 79 ARG A O 1
ATOM 688 N N . ILE A 1 80 ? 1.685 0.680 -17.113 1.00 94.56 80 ILE A N 1
ATOM 689 C CA . ILE A 1 80 ? 1.102 0.681 -15.756 1.00 94.56 80 ILE A CA 1
ATOM 690 C C . ILE A 1 80 ? 0.329 1.973 -15.455 1.00 94.56 80 ILE A C 1
ATOM 692 O O . ILE A 1 80 ? -0.732 1.927 -14.834 1.00 94.56 80 ILE A O 1
ATOM 696 N N . ARG A 1 81 ? 0.815 3.130 -15.921 1.00 93.38 81 ARG A N 1
ATOM 697 C CA . ARG A 1 81 ? 0.123 4.423 -15.748 1.00 93.38 81 ARG A CA 1
ATOM 698 C C . ARG A 1 81 ? -1.219 4.510 -16.476 1.00 93.38 81 ARG A C 1
ATOM 700 O O . ARG A 1 81 ? -2.040 5.333 -16.097 1.00 93.38 81 ARG A O 1
ATOM 707 N N . LYS A 1 82 ? -1.421 3.708 -17.524 1.00 94.50 82 LYS A N 1
ATOM 708 C CA . LYS A 1 82 ? -2.666 3.678 -18.305 1.00 94.50 82 LYS A CA 1
ATOM 709 C C . LYS A 1 82 ? -3.705 2.708 -17.754 1.00 94.50 82 LYS A C 1
ATOM 711 O O . LYS A 1 82 ? -4.840 2.749 -18.207 1.00 94.50 82 LYS A O 1
ATOM 716 N N . ILE A 1 83 ? -3.321 1.834 -16.828 1.00 94.25 83 ILE A N 1
ATOM 717 C CA . ILE A 1 83 ? -4.250 0.881 -16.233 1.00 94.25 83 ILE A CA 1
ATOM 718 C C . ILE A 1 83 ? -5.079 1.592 -15.168 1.00 94.25 83 ILE A C 1
ATOM 720 O O . ILE A 1 83 ? -4.541 2.160 -14.214 1.00 94.25 83 ILE A O 1
ATOM 724 N N . ASP A 1 84 ? -6.393 1.488 -15.311 1.00 89.56 84 ASP A N 1
ATOM 725 C CA . ASP A 1 84 ? -7.396 1.988 -14.374 1.00 89.56 84 ASP A CA 1
ATOM 726 C C . ASP A 1 84 ? -8.120 0.865 -13.607 1.00 89.56 84 ASP A C 1
ATOM 728 O O . ASP A 1 84 ? -8.724 1.117 -12.565 1.00 89.56 84 ASP A O 1
ATOM 732 N N . ASN A 1 85 ? -8.009 -0.386 -14.064 1.00 89.06 85 ASN A N 1
ATOM 733 C CA . ASN A 1 85 ? -8.700 -1.531 -13.485 1.00 89.06 85 ASN A CA 1
ATOM 734 C C . ASN A 1 85 ? -7.759 -2.702 -13.151 1.00 89.06 85 ASN A C 1
ATOM 736 O O . ASN A 1 85 ? -6.706 -2.915 -13.747 1.00 89.06 85 ASN A O 1
ATOM 740 N N . ILE A 1 86 ? -8.162 -3.509 -12.169 1.00 91.88 86 ILE A N 1
ATOM 741 C CA . ILE A 1 86 ? -7.352 -4.628 -11.666 1.00 91.88 86 ILE A CA 1
ATOM 742 C C . ILE A 1 86 ? -7.234 -5.801 -12.651 1.00 91.88 86 ILE A C 1
ATOM 744 O O . ILE A 1 86 ? -6.362 -6.645 -12.477 1.00 91.88 86 ILE A O 1
ATOM 748 N N . ILE A 1 87 ? -8.117 -5.912 -13.649 1.00 90.06 87 ILE A N 1
ATOM 749 C CA . ILE A 1 87 ? -8.110 -7.044 -14.587 1.00 90.06 87 ILE A CA 1
ATOM 750 C C . ILE A 1 87 ? -6.933 -6.890 -15.550 1.00 90.06 87 ILE A C 1
ATOM 752 O O . ILE A 1 87 ? -6.136 -7.818 -15.689 1.00 90.06 87 ILE A O 1
ATOM 756 N N . ASP A 1 88 ? -6.764 -5.693 -16.104 1.00 91.00 88 ASP A N 1
ATOM 757 C CA . ASP A 1 88 ? -5.686 -5.374 -17.044 1.00 91.00 88 ASP A CA 1
ATOM 758 C C . ASP A 1 88 ? -4.302 -5.371 -16.381 1.00 91.00 88 ASP A C 1
ATOM 760 O O . ASP A 1 88 ? -3.284 -5.580 -17.042 1.00 91.00 88 ASP A O 1
ATOM 764 N N . LEU A 1 89 ? -4.246 -5.213 -15.054 1.00 94.00 89 LEU A N 1
ATOM 765 C CA . LEU A 1 89 ? -2.996 -5.308 -14.300 1.00 94.00 89 LEU A CA 1
ATOM 766 C C . LEU A 1 89 ? -2.427 -6.727 -14.239 1.00 94.00 89 LEU A C 1
ATOM 768 O O . LEU A 1 89 ? -1.229 -6.884 -14.015 1.00 94.00 89 LEU A O 1
ATOM 772 N N . LYS A 1 90 ? -3.246 -7.762 -14.439 1.00 93.50 90 LYS A N 1
ATOM 773 C CA . LYS A 1 90 ? -2.830 -9.154 -14.232 1.00 93.50 90 LYS A CA 1
ATOM 774 C C . LYS A 1 90 ? -1.641 -9.560 -15.094 1.00 93.50 90 LYS A C 1
ATOM 776 O O . LYS A 1 90 ? -0.667 -10.090 -14.567 1.00 93.50 90 LYS A O 1
ATOM 781 N N . SER A 1 91 ? -1.713 -9.287 -16.395 1.00 91.25 91 SER A N 1
ATOM 782 C CA . SER A 1 91 ? -0.652 -9.651 -17.340 1.00 91.25 91 SER A CA 1
ATOM 783 C C . SER A 1 91 ? 0.657 -8.930 -17.018 1.00 91.25 91 SER A C 1
ATOM 785 O O . SER A 1 91 ? 1.717 -9.547 -17.019 1.00 91.25 91 SER A O 1
ATOM 787 N N . ILE A 1 92 ? 0.582 -7.649 -16.642 1.00 92.88 92 ILE A N 1
ATOM 788 C CA . ILE A 1 92 ? 1.755 -6.871 -16.229 1.00 92.88 92 ILE A CA 1
ATOM 789 C C . ILE A 1 92 ? 2.335 -7.388 -14.911 1.00 92.88 92 ILE A C 1
ATOM 791 O O . ILE A 1 92 ? 3.550 -7.454 -14.745 1.00 92.88 92 ILE A O 1
ATOM 795 N N . PHE A 1 93 ? 1.482 -7.764 -13.961 1.00 93.00 93 PHE A N 1
ATOM 796 C CA . PHE A 1 93 ? 1.927 -8.326 -12.692 1.00 93.00 93 PHE A CA 1
ATOM 797 C C . PHE A 1 93 ? 2.727 -9.618 -12.914 1.00 93.00 93 PHE A C 1
ATOM 799 O O . PHE A 1 93 ? 3.768 -9.810 -12.288 1.00 93.00 93 PHE A O 1
ATOM 806 N N . GLU A 1 94 ? 2.257 -10.489 -13.810 1.00 89.31 94 GLU A N 1
ATOM 807 C CA . GLU A 1 94 ? 2.943 -11.730 -14.183 1.00 89.31 94 GLU A CA 1
ATOM 808 C C . GLU A 1 94 ? 4.267 -11.458 -14.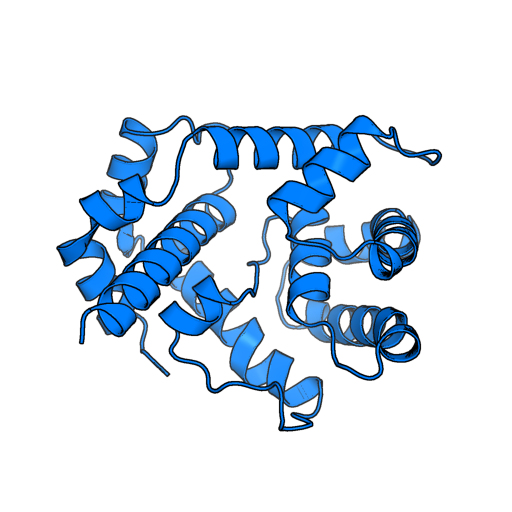918 1.00 89.31 94 GLU A C 1
ATOM 810 O O . GLU A 1 94 ? 5.278 -12.046 -14.543 1.00 89.31 94 GLU A O 1
ATOM 815 N N . GLU A 1 95 ? 4.300 -10.499 -15.849 1.00 89.50 95 GLU A N 1
ATOM 816 C CA . GLU A 1 95 ? 5.520 -10.061 -16.551 1.00 89.50 95 GLU A CA 1
ATOM 817 C C . GLU A 1 95 ? 6.607 -9.551 -15.587 1.00 89.50 95 GLU A C 1
ATOM 819 O O . GLU A 1 95 ? 7.771 -9.933 -15.693 1.00 89.50 95 GLU A O 1
ATOM 824 N N . ILE A 1 96 ? 6.234 -8.735 -14.595 1.00 89.75 96 ILE A N 1
ATOM 825 C CA . ILE A 1 96 ? 7.174 -8.252 -13.569 1.00 89.75 96 ILE A CA 1
ATOM 826 C C . ILE A 1 96 ? 7.643 -9.403 -12.667 1.00 89.75 96 ILE A C 1
ATOM 828 O O . ILE A 1 96 ? 8.772 -9.411 -12.186 1.00 89.75 96 ILE A O 1
ATOM 832 N N . LEU A 1 97 ? 6.785 -10.385 -12.380 1.00 86.94 97 LEU A N 1
ATOM 833 C CA . LEU A 1 97 ? 7.226 -11.561 -11.630 1.00 86.94 97 LEU A CA 1
ATOM 834 C C . LEU A 1 97 ? 8.262 -12.365 -12.416 1.00 86.94 97 LEU A C 1
ATOM 836 O O . LEU A 1 97 ? 9.214 -12.842 -11.802 1.00 86.94 97 LEU A O 1
ATOM 840 N N . ASP A 1 98 ? 8.104 -12.497 -13.734 1.00 83.94 98 ASP A N 1
ATOM 841 C CA . ASP A 1 98 ? 9.084 -13.163 -14.595 1.00 83.94 98 ASP A CA 1
ATOM 842 C C . ASP A 1 98 ? 10.449 -12.483 -14.560 1.00 83.94 98 ASP A C 1
ATOM 844 O O . ASP A 1 98 ? 11.458 -13.172 -14.397 1.00 83.94 98 ASP A O 1
ATOM 848 N N . SER A 1 99 ? 10.488 -11.147 -14.594 1.00 80.88 99 SER A N 1
ATOM 849 C CA . SER A 1 99 ? 11.752 -10.404 -14.533 1.00 80.88 99 SER A CA 1
ATOM 850 C C . SER A 1 99 ? 12.513 -10.602 -13.220 1.00 80.88 99 SER A C 1
ATOM 852 O O . SER A 1 99 ? 13.722 -10.414 -13.189 1.00 80.88 99 SER A O 1
ATOM 854 N N . PHE A 1 100 ? 11.831 -10.995 -12.139 1.00 76.75 100 PHE A N 1
ATOM 855 C CA . PHE A 1 100 ? 12.435 -11.224 -10.821 1.00 76.75 100 PHE A CA 1
ATOM 856 C C . PHE A 1 100 ? 12.598 -12.702 -10.439 1.00 76.75 100 PHE A C 1
ATOM 858 O O . PHE A 1 100 ? 13.278 -13.023 -9.456 1.00 76.75 100 PHE A O 1
ATOM 865 N N . TYR A 1 101 ? 11.948 -13.612 -11.168 1.00 67.81 101 TYR A N 1
ATOM 866 C CA . TYR A 1 101 ? 11.963 -15.040 -10.856 1.00 67.81 101 TYR A CA 1
ATOM 867 C C . TYR A 1 101 ? 13.351 -15.645 -11.089 1.00 67.81 101 TYR A C 1
ATOM 869 O O . TYR A 1 101 ? 13.847 -16.372 -10.225 1.00 67.81 101 TYR A O 1
ATOM 877 N N . GLY A 1 102 ? 14.002 -15.281 -12.201 1.00 59.91 102 GLY A N 1
ATOM 878 C CA . GLY A 1 102 ? 15.345 -15.756 -12.555 1.00 59.91 102 GLY A CA 1
ATOM 879 C C . GLY A 1 102 ? 16.421 -15.406 -11.522 1.00 59.91 102 GLY A C 1
ATOM 880 O O . GLY A 1 102 ? 17.310 -16.213 -11.275 1.00 59.91 102 GLY A O 1
ATOM 881 N N . ASP A 1 103 ? 16.297 -14.260 -10.846 1.00 56.00 103 ASP A N 1
ATOM 882 C CA . ASP A 1 103 ? 17.315 -13.773 -9.902 1.00 56.00 103 ASP A CA 1
ATOM 883 C C . ASP A 1 103 ? 17.226 -14.386 -8.501 1.00 56.00 103 ASP A C 1
ATOM 885 O O . ASP A 1 103 ? 18.159 -14.280 -7.706 1.00 56.00 103 ASP A O 1
ATOM 889 N N . SER A 1 104 ? 16.074 -14.954 -8.142 1.00 57.59 104 SER A N 1
ATOM 890 C CA . SER A 1 104 ? 15.775 -15.300 -6.747 1.00 57.59 104 SER A CA 1
ATOM 891 C C . SER A 1 104 ? 15.233 -16.709 -6.538 1.00 57.59 104 SER A C 1
ATOM 893 O O . SER A 1 104 ? 15.124 -17.148 -5.391 1.00 57.59 104 SER A O 1
ATOM 895 N N . GLY A 1 105 ? 14.839 -17.400 -7.614 1.00 59.03 105 GLY A N 1
ATOM 896 C CA . GLY A 1 105 ? 14.176 -18.705 -7.551 1.00 59.03 105 GLY A CA 1
ATOM 897 C C . GLY A 1 105 ? 12.836 -18.685 -6.802 1.00 59.03 105 GLY A C 1
ATOM 898 O O . GLY A 1 105 ? 12.295 -19.741 -6.476 1.00 59.03 105 GLY A O 1
ATOM 899 N N . LYS A 1 106 ? 12.298 -17.498 -6.480 1.00 66.94 106 LYS A N 1
ATOM 900 C CA . LYS A 1 106 ? 11.078 -17.300 -5.686 1.00 66.94 106 LYS A CA 1
ATOM 901 C C . LYS A 1 106 ? 10.226 -16.191 -6.292 1.00 66.94 106 LYS A C 1
ATOM 903 O O . LYS A 1 106 ? 10.735 -15.206 -6.813 1.00 66.94 106 LYS A O 1
ATOM 908 N N . ASN A 1 107 ? 8.904 -16.316 -6.186 1.00 70.25 107 ASN A N 1
ATOM 909 C CA . ASN A 1 107 ? 8.000 -15.261 -6.642 1.00 70.25 107 ASN A CA 1
ATOM 910 C C . ASN A 1 107 ? 8.095 -14.031 -5.723 1.00 70.25 107 ASN A C 1
ATOM 912 O O . ASN A 1 107 ? 7.773 -14.089 -4.534 1.00 70.25 107 ASN A O 1
ATOM 916 N N . GLN A 1 108 ? 8.496 -12.894 -6.291 1.00 84.75 108 GLN A N 1
ATOM 917 C CA . GLN A 1 108 ? 8.764 -11.645 -5.572 1.00 84.75 108 GLN A CA 1
ATOM 918 C C . GLN A 1 108 ? 7.514 -10.760 -5.429 1.00 84.75 108 GLN A C 1
ATOM 920 O O . GLN A 1 108 ? 7.541 -9.561 -5.694 1.00 84.75 108 GLN A O 1
ATOM 925 N N . TYR A 1 109 ? 6.403 -11.340 -4.961 1.00 88.31 109 TYR A N 1
ATOM 926 C CA . TYR A 1 109 ? 5.084 -10.690 -4.938 1.00 88.31 109 TYR A CA 1
ATOM 927 C C . TYR A 1 109 ? 5.059 -9.321 -4.246 1.00 88.31 109 TYR A C 1
ATOM 929 O O . TYR A 1 109 ? 4.429 -8.383 -4.738 1.00 88.31 109 TYR A O 1
ATOM 937 N N . SER A 1 110 ? 5.740 -9.193 -3.100 1.00 89.38 110 SER A N 1
ATOM 938 C CA . SER A 1 110 ? 5.777 -7.915 -2.384 1.00 89.38 110 SER A CA 1
ATOM 939 C C . SER A 1 110 ? 6.500 -6.850 -3.202 1.00 89.38 110 SER A C 1
ATOM 941 O O . SER A 1 110 ? 5.999 -5.736 -3.339 1.00 89.38 110 SER A O 1
ATOM 943 N N . TYR A 1 111 ? 7.625 -7.205 -3.820 1.00 87.81 111 TYR A N 1
ATOM 944 C CA . TYR A 1 111 ? 8.377 -6.292 -4.671 1.00 87.81 111 TYR A CA 1
ATOM 945 C C . TYR A 1 111 ? 7.583 -5.865 -5.900 1.00 87.81 111 TYR A C 1
ATOM 947 O O . TYR A 1 111 ? 7.499 -4.666 -6.162 1.00 87.81 111 TYR A O 1
ATOM 955 N N . THR A 1 112 ? 6.937 -6.811 -6.586 1.00 91.50 112 THR A N 1
ATOM 956 C CA . THR A 1 112 ? 6.061 -6.521 -7.727 1.00 91.50 112 THR A CA 1
ATOM 957 C C . THR A 1 112 ? 4.979 -5.512 -7.347 1.00 91.50 112 THR A C 1
ATOM 959 O O . THR A 1 112 ? 4.827 -4.493 -8.017 1.00 91.50 112 THR A O 1
ATOM 962 N N . SER A 1 113 ? 4.287 -5.715 -6.219 1.00 94.81 113 SER A N 1
ATOM 963 C CA . SER A 1 113 ? 3.242 -4.782 -5.773 1.00 94.81 113 SER A CA 1
ATOM 964 C C . SER A 1 113 ? 3.776 -3.388 -5.412 1.00 94.81 113 SER A C 1
ATOM 966 O O . SER A 1 113 ? 3.142 -2.388 -5.736 1.00 94.81 113 SER A O 1
ATOM 968 N N . LYS A 1 114 ? 4.968 -3.297 -4.802 1.00 93.81 114 LYS A N 1
ATOM 969 C CA . LYS A 1 114 ? 5.629 -2.023 -4.468 1.00 93.81 114 LYS A CA 1
ATOM 970 C C . LYS A 1 114 ? 6.061 -1.270 -5.725 1.00 93.81 114 LYS A C 1
ATOM 972 O O . LYS A 1 114 ? 5.946 -0.049 -5.769 1.00 93.81 114 LYS A O 1
ATOM 977 N N . LEU A 1 115 ? 6.544 -1.990 -6.742 1.00 93.38 115 LEU A N 1
ATOM 978 C CA . LEU A 1 115 ? 6.911 -1.417 -8.040 1.00 93.38 115 LEU A CA 1
ATOM 979 C C . LEU A 1 115 ? 5.680 -0.832 -8.723 1.00 93.38 115 LEU A C 1
ATOM 981 O O . LEU A 1 115 ? 5.671 0.351 -9.050 1.00 93.38 115 LEU A O 1
ATOM 985 N N . ILE A 1 116 ? 4.614 -1.625 -8.839 1.00 95.75 116 ILE A N 1
ATOM 986 C CA . ILE A 1 116 ? 3.345 -1.179 -9.422 1.00 95.75 116 ILE A CA 1
ATOM 987 C C . ILE A 1 116 ? 2.809 0.045 -8.675 1.00 95.75 116 ILE A C 1
ATOM 989 O O . ILE A 1 116 ? 2.493 1.042 -9.315 1.00 95.75 116 ILE A O 1
ATOM 993 N N . HIS A 1 117 ? 2.770 0.009 -7.339 1.00 96.31 117 HIS A N 1
ATOM 994 C CA . HIS A 1 117 ? 2.301 1.131 -6.523 1.00 96.31 117 HIS A CA 1
ATOM 995 C C . HIS A 1 117 ? 3.162 2.392 -6.685 1.00 96.31 117 HIS A C 1
ATOM 997 O O . HIS A 1 117 ? 2.644 3.506 -6.688 1.00 96.31 117 HIS A O 1
ATOM 1003 N N . THR A 1 118 ? 4.482 2.236 -6.823 1.00 94.06 118 THR A N 1
ATOM 1004 C CA . THR A 1 118 ? 5.388 3.373 -7.050 1.00 94.06 118 THR A CA 1
ATOM 1005 C C . THR A 1 118 ? 5.092 4.046 -8.393 1.00 94.06 118 THR A C 1
ATOM 1007 O O . THR A 1 118 ? 5.126 5.269 -8.484 1.00 94.06 118 THR A O 1
ATOM 1010 N N . ILE A 1 119 ? 4.737 3.267 -9.419 1.00 94.75 119 ILE A N 1
ATOM 1011 C CA . ILE A 1 119 ? 4.402 3.781 -10.754 1.00 94.75 119 ILE A CA 1
ATOM 1012 C C . ILE A 1 119 ? 2.979 4.354 -10.812 1.00 94.75 119 ILE A C 1
ATOM 1014 O O . ILE A 1 119 ? 2.751 5.396 -11.432 1.00 94.75 119 ILE A O 1
ATOM 1018 N N . ASN A 1 120 ? 2.023 3.669 -10.187 1.00 95.81 120 ASN A N 1
ATOM 1019 C CA . ASN A 1 120 ? 0.614 4.028 -10.144 1.00 95.81 120 ASN A CA 1
ATOM 1020 C C . ASN A 1 120 ? 0.058 3.779 -8.733 1.00 95.81 120 ASN A C 1
ATOM 1022 O O . ASN A 1 120 ? -0.247 2.651 -8.337 1.00 95.81 120 ASN A O 1
ATOM 1026 N N . THR A 1 121 ? -0.109 4.869 -7.986 1.00 95.94 121 THR A N 1
ATOM 1027 C CA . THR A 1 121 ? -0.519 4.862 -6.576 1.00 95.94 121 THR A CA 1
ATOM 1028 C C . THR A 1 121 ? -1.988 4.486 -6.360 1.00 95.94 121 THR A C 1
ATOM 1030 O O . THR A 1 121 ? -2.435 4.446 -5.213 1.00 95.94 121 THR A O 1
ATOM 1033 N N . ASN A 1 122 ? -2.750 4.193 -7.420 1.00 95.94 122 ASN A N 1
ATOM 1034 C CA . ASN A 1 122 ? -4.121 3.680 -7.323 1.00 95.94 122 ASN A CA 1
ATOM 1035 C C . ASN A 1 122 ? -4.180 2.176 -7.010 1.00 95.94 122 ASN A C 1
ATOM 1037 O O . ASN A 1 122 ? -5.248 1.655 -6.691 1.00 95.94 122 ASN A O 1
ATOM 1041 N N . PHE A 1 123 ? -3.048 1.472 -7.066 1.00 97.44 123 PHE A N 1
ATOM 1042 C CA . PHE A 1 123 ? -2.963 0.059 -6.703 1.00 97.44 123 PHE A CA 1
ATOM 1043 C C . PHE A 1 123 ? -2.387 -0.127 -5.299 1.00 97.44 123 PHE A C 1
ATOM 1045 O O . PHE A 1 123 ? -1.486 0.614 -4.922 1.00 97.44 123 PHE A O 1
ATOM 1052 N N . PRO A 1 124 ? -2.863 -1.097 -4.504 1.00 97.38 124 PRO A N 1
ATOM 1053 C CA . PRO A 1 124 ? -2.380 -1.309 -3.141 1.00 97.38 124 PRO A CA 1
ATOM 1054 C C . PRO A 1 124 ? -1.009 -1.993 -3.102 1.00 97.38 124 PRO A C 1
ATOM 1056 O O . PRO A 1 124 ? -0.584 -2.633 -4.072 1.00 97.38 124 PRO A O 1
ATOM 1059 N N . ILE A 1 125 ? -0.348 -1.934 -1.945 1.00 96.44 125 ILE A N 1
ATOM 1060 C CA . ILE A 1 125 ? 0.868 -2.703 -1.680 1.00 96.44 125 ILE A CA 1
ATOM 1061 C C . ILE A 1 125 ? 0.497 -4.026 -1.004 1.00 96.44 125 ILE A C 1
ATOM 1063 O O . ILE A 1 125 ? -0.374 -4.100 -0.142 1.00 96.44 125 ILE A O 1
ATOM 1067 N N . TYR A 1 126 ? 1.191 -5.094 -1.388 1.00 94.94 126 TYR A N 1
ATOM 1068 C CA . TYR A 1 126 ? 1.232 -6.337 -0.635 1.00 94.94 126 TYR A CA 1
ATOM 1069 C C . TYR A 1 126 ? 2.581 -6.462 0.081 1.00 94.94 126 TYR A C 1
ATOM 1071 O O . TYR A 1 126 ? 3.650 -6.432 -0.532 1.00 94.94 126 TYR A O 1
ATOM 1079 N N . ASP A 1 127 ? 2.545 -6.644 1.394 1.00 92.50 127 ASP A N 1
ATOM 1080 C CA . ASP A 1 127 ? 3.716 -6.963 2.203 1.00 92.50 127 ASP A CA 1
ATOM 1081 C C . ASP A 1 127 ? 3.345 -7.858 3.392 1.00 92.50 127 ASP A C 1
ATOM 1083 O O . ASP A 1 127 ? 2.216 -8.342 3.509 1.00 92.50 127 ASP A O 1
ATOM 1087 N N . SER A 1 128 ? 4.307 -8.110 4.279 1.00 91.12 128 SER A N 1
ATOM 1088 C CA . SER A 1 128 ? 4.090 -8.981 5.431 1.00 91.12 128 SER A CA 1
ATOM 1089 C C . SER A 1 128 ? 3.121 -8.400 6.470 1.00 91.12 128 SER A C 1
ATOM 1091 O O . SER A 1 128 ? 2.554 -9.174 7.234 1.00 91.12 128 SER A O 1
ATOM 1093 N N . ASN A 1 129 ? 2.921 -7.081 6.533 1.00 94.81 129 ASN A N 1
ATOM 1094 C CA . ASN A 1 129 ? 1.959 -6.444 7.436 1.00 94.81 129 ASN A CA 1
ATOM 1095 C C . ASN A 1 129 ? 0.545 -6.536 6.858 1.00 94.81 129 ASN A C 1
ATOM 1097 O O . ASN A 1 129 ? -0.361 -7.017 7.538 1.00 94.81 129 ASN A O 1
ATOM 1101 N N . VAL A 1 130 ? 0.367 -6.196 5.578 1.00 95.69 130 VAL A N 1
ATOM 1102 C CA . VAL A 1 130 ? -0.917 -6.351 4.873 1.00 95.69 130 VAL A CA 1
ATOM 1103 C C . VAL A 1 130 ? -1.351 -7.817 4.872 1.00 95.69 130 VAL A C 1
ATOM 1105 O O . VAL A 1 130 ? -2.4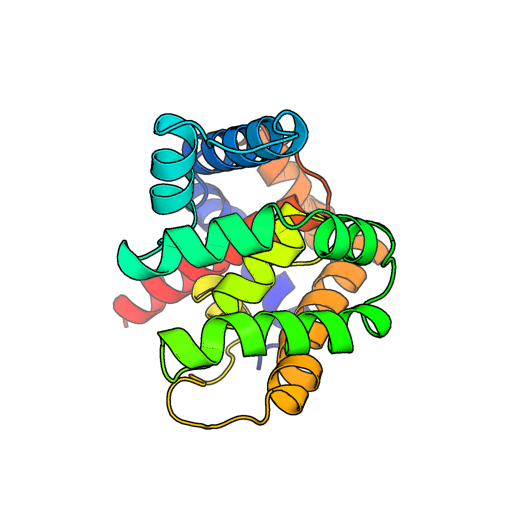99 -8.129 5.188 1.00 95.69 130 VAL A O 1
ATOM 1108 N N . LYS A 1 131 ? -0.419 -8.744 4.618 1.00 93.50 131 LYS A N 1
ATOM 1109 C CA . LYS A 1 131 ? -0.659 -10.189 4.728 1.00 93.50 131 LYS A CA 1
ATOM 1110 C C . LYS A 1 131 ? -1.263 -10.569 6.078 1.00 93.50 131 LYS A C 1
ATOM 1112 O O . LYS A 1 131 ? -2.223 -11.343 6.121 1.00 93.50 131 LYS A O 1
ATOM 1117 N N . GLU A 1 132 ? -0.726 -10.017 7.164 1.00 94.31 132 GLU A N 1
ATOM 1118 C CA . GLU A 1 132 ? -1.224 -10.301 8.505 1.00 94.31 132 GLU A CA 1
ATOM 1119 C C . GLU A 1 132 ? -2.606 -9.724 8.773 1.00 94.31 132 GLU A C 1
ATOM 1121 O O . GLU A 1 132 ? -3.406 -10.397 9.422 1.00 94.31 132 GLU A O 1
ATOM 1126 N N . VAL A 1 133 ? -2.946 -8.545 8.243 1.00 96.50 133 VAL A N 1
ATOM 1127 C CA . VAL A 1 133 ? -4.302 -7.973 8.362 1.00 96.50 133 VAL A CA 1
ATOM 1128 C C . VAL A 1 133 ? -5.350 -8.879 7.725 1.00 96.50 133 VAL A C 1
ATOM 1130 O O . VAL A 1 133 ? -6.383 -9.167 8.336 1.00 96.50 133 VAL A O 1
ATOM 1133 N N . PHE A 1 134 ? -5.073 -9.399 6.533 1.00 94.19 134 PHE A N 1
ATOM 1134 C CA . PHE A 1 134 ? -5.987 -10.318 5.860 1.00 94.19 134 PHE A CA 1
ATOM 1135 C C . PHE A 1 134 ? -5.917 -11.748 6.411 1.00 94.19 134 PHE A C 1
ATOM 1137 O O . PHE A 1 134 ? -6.810 -12.554 6.137 1.00 94.19 134 PHE A O 1
ATOM 1144 N N . GLY A 1 135 ? -4.893 -12.085 7.202 1.00 90.94 135 GLY A N 1
ATOM 1145 C CA . GLY A 1 135 ? -4.658 -13.450 7.670 1.00 90.94 135 GLY A CA 1
ATOM 1146 C C . GLY A 1 135 ? -4.472 -14.416 6.498 1.00 90.94 135 GLY A C 1
ATOM 1147 O O . GLY A 1 135 ? -5.079 -15.492 6.472 1.00 90.94 135 GLY A O 1
ATOM 1148 N N . PHE A 1 136 ? -3.722 -13.988 5.481 1.00 89.25 136 PHE A N 1
ATOM 1149 C CA . PHE A 1 136 ? -3.328 -14.854 4.376 1.00 89.25 136 PHE A CA 1
ATOM 1150 C C . PHE A 1 136 ? -2.304 -15.883 4.867 1.00 89.25 136 PHE A C 1
ATOM 1152 O O . PHE A 1 136 ? -1.429 -15.567 5.677 1.00 89.25 136 PHE A O 1
ATOM 1159 N N . LYS A 1 137 ? -2.395 -17.122 4.370 1.00 80.31 137 LYS A N 1
ATOM 1160 C CA . LYS A 1 137 ? -1.415 -18.164 4.709 1.00 80.31 137 LYS A CA 1
ATOM 1161 C C . LYS A 1 137 ? -0.028 -17.765 4.193 1.00 80.31 137 LYS A C 1
ATOM 1163 O O . LYS A 1 137 ? 0.099 -17.001 3.240 1.00 80.31 137 LYS A O 1
ATOM 1168 N N . SER A 1 138 ? 1.026 -18.244 4.854 1.00 65.56 138 SER A N 1
ATOM 1169 C CA . SER A 1 138 ? 2.388 -18.073 4.344 1.00 65.56 138 SER A CA 1
ATOM 1170 C C . SER A 1 138 ? 2.518 -18.792 3.012 1.00 65.56 138 SER A C 1
ATOM 1172 O O . SER A 1 138 ? 2.430 -20.010 2.957 1.00 65.56 138 SER A O 1
ATOM 1174 N N . TYR A 1 139 ? 2.726 -18.025 1.949 1.00 61.97 139 TYR A N 1
ATOM 1175 C CA . TYR A 1 139 ? 2.879 -18.558 0.598 1.00 61.97 139 TYR A CA 1
ATOM 1176 C C . TYR A 1 139 ? 4.347 -18.821 0.237 1.00 61.97 139 TYR A C 1
ATOM 1178 O O . TYR A 1 139 ? 4.688 -18.887 -0.936 1.00 61.97 139 TYR A O 1
ATOM 1186 N N . TYR A 1 140 ? 5.221 -18.921 1.248 1.00 50.50 140 TYR A N 1
ATOM 1187 C CA . TYR A 1 140 ? 6.655 -19.155 1.059 1.00 50.50 140 TYR A CA 1
ATOM 1188 C C . TYR A 1 140 ? 6.975 -20.596 0.634 1.00 50.50 140 TYR A C 1
ATOM 1190 O O . TYR A 1 140 ? 7.995 -20.782 -0.020 1.00 50.50 140 TYR A O 1
ATOM 1198 N N . ASP A 1 141 ? 6.093 -21.560 0.932 1.00 41.38 141 ASP A N 1
ATOM 1199 C CA . ASP A 1 141 ? 6.297 -22.984 0.608 1.00 41.38 141 ASP A CA 1
ATOM 1200 C C . ASP A 1 141 ? 5.394 -23.523 -0.500 1.00 41.38 141 ASP A C 1
ATOM 1202 O O . ASP A 1 141 ? 5.701 -24.536 -1.122 1.00 41.38 141 ASP A O 1
ATOM 1206 N N . CYS A 1 142 ? 4.281 -22.856 -0.796 1.00 41.28 142 CYS A N 1
ATOM 1207 C CA . CYS A 1 142 ? 3.457 -23.258 -1.921 1.00 41.28 142 CYS A CA 1
ATOM 1208 C C . CYS A 1 142 ? 3.883 -22.459 -3.147 1.00 41.28 142 CYS A C 1
ATOM 1210 O O . CYS A 1 142 ? 3.784 -21.230 -3.171 1.00 41.28 142 CYS A O 1
ATOM 1212 N N . GLN A 1 143 ? 4.269 -23.167 -4.202 1.00 50.28 143 GLN A N 1
ATOM 1213 C CA . GLN A 1 143 ? 4.105 -22.703 -5.574 1.00 50.28 143 GLN A CA 1
ATOM 1214 C C . GLN A 1 143 ? 2.613 -22.422 -5.844 1.00 50.28 143 GLN A C 1
ATOM 1216 O O . GLN A 1 143 ? 1.987 -23.098 -6.657 1.00 50.28 143 GLN A O 1
ATOM 1221 N N . LEU A 1 144 ? 1.997 -21.451 -5.159 1.00 55.66 144 LEU A N 1
ATOM 1222 C CA . LEU A 1 144 ? 0.768 -20.871 -5.673 1.00 55.66 144 LEU A CA 1
ATOM 1223 C C . LEU A 1 144 ? 1.118 -20.413 -7.071 1.00 55.66 144 LEU A C 1
ATOM 1225 O O . LEU A 1 144 ? 2.069 -19.644 -7.280 1.00 55.66 144 LEU A O 1
ATOM 1229 N N . ARG A 1 145 ? 0.369 -20.928 -8.038 1.00 73.94 145 ARG A N 1
ATOM 1230 C CA . ARG A 1 145 ? 0.545 -20.511 -9.420 1.00 73.94 145 ARG A CA 1
ATOM 1231 C C . ARG A 1 145 ? 0.355 -18.998 -9.406 1.00 73.94 145 ARG A C 1
ATOM 1233 O O . ARG A 1 145 ? -0.546 -18.504 -8.733 1.00 73.94 145 ARG A O 1
ATOM 1240 N N . ARG A 1 146 ? 1.223 -18.236 -10.076 1.00 81.38 146 ARG A N 1
ATOM 1241 C CA . ARG A 1 146 ? 1.211 -16.754 -10.032 1.00 81.38 146 ARG A CA 1
ATOM 1242 C C . ARG A 1 146 ? -0.198 -16.175 -10.219 1.00 81.38 146 ARG A C 1
ATOM 1244 O O . ARG A 1 146 ? -0.598 -15.265 -9.494 1.00 81.38 146 ARG A O 1
ATOM 1251 N N . LYS A 1 147 ? -0.973 -16.831 -11.085 1.00 82.12 147 LYS A N 1
ATOM 1252 C CA . LYS A 1 147 ? -2.410 -16.649 -11.289 1.00 82.12 147 LYS A CA 1
ATOM 1253 C C . LYS A 1 147 ? -3.241 -16.678 -9.998 1.00 82.12 147 LYS A C 1
ATOM 1255 O O . LYS A 1 147 ? -4.012 -15.759 -9.753 1.00 82.12 147 LYS A O 1
ATOM 1260 N N . GLU A 1 148 ? -3.090 -17.704 -9.166 1.00 85.06 148 GLU A N 1
ATOM 1261 C CA . GLU A 1 148 ? -3.835 -17.876 -7.913 1.00 85.06 148 GLU A CA 1
ATOM 1262 C C . GLU A 1 148 ? -3.473 -16.809 -6.882 1.00 85.06 148 GLU A C 1
ATOM 1264 O O . GLU A 1 148 ? -4.359 -16.310 -6.190 1.00 85.06 148 GLU A O 1
ATOM 1269 N N . PHE A 1 149 ? -2.195 -16.418 -6.796 1.00 89.56 149 PHE A N 1
ATOM 1270 C CA . PHE A 1 149 ? -1.804 -15.290 -5.951 1.00 89.56 149 PHE A CA 1
ATOM 1271 C C . PHE A 1 149 ? -2.510 -14.010 -6.409 1.00 89.56 149 PHE A C 1
ATOM 1273 O O . PHE A 1 149 ? -3.130 -13.317 -5.601 1.00 89.56 149 PHE A O 1
ATOM 1280 N N . PHE A 1 150 ? -2.461 -13.702 -7.705 1.00 91.75 150 PHE A N 1
ATOM 1281 C CA . PHE A 1 150 ? -3.102 -12.501 -8.226 1.00 91.75 150 PHE A CA 1
ATOM 1282 C C . PHE A 1 150 ? -4.617 -12.513 -7.972 1.00 91.75 150 PHE A C 1
ATOM 1284 O O . PHE A 1 150 ? -5.160 -11.565 -7.400 1.00 91.75 150 PHE A O 1
ATOM 1291 N N . ASP A 1 151 ? -5.289 -13.606 -8.341 1.00 90.50 151 ASP A N 1
ATOM 1292 C CA . ASP A 1 151 ? -6.748 -13.724 -8.298 1.00 90.50 151 ASP A CA 1
ATOM 1293 C C . ASP A 1 151 ? -7.303 -13.770 -6.864 1.00 90.50 151 ASP A C 1
ATOM 1295 O O . ASP A 1 151 ? -8.349 -13.170 -6.601 1.00 90.50 151 ASP A O 1
ATOM 1299 N N . ASN A 1 152 ? -6.606 -14.431 -5.931 1.00 89.69 152 ASN A N 1
ATOM 1300 C CA . ASN A 1 152 ? -7.114 -14.661 -4.573 1.00 89.69 152 ASN A CA 1
ATOM 1301 C C . ASN A 1 152 ? -6.541 -13.704 -3.522 1.00 89.69 152 ASN A C 1
ATOM 1303 O O . ASN A 1 152 ? -7.205 -13.434 -2.521 1.00 89.69 152 ASN A O 1
ATOM 1307 N N . VAL A 1 153 ? -5.324 -13.193 -3.725 1.00 92.69 153 VAL A N 1
ATOM 1308 C CA . VAL A 1 153 ? -4.627 -12.345 -2.747 1.00 92.69 153 VAL A CA 1
ATOM 1309 C C . VAL A 1 153 ? -4.654 -10.897 -3.206 1.00 92.69 153 VAL A C 1
ATOM 1311 O O . VAL A 1 153 ? -5.313 -10.063 -2.588 1.00 92.69 153 VAL A O 1
ATOM 1314 N N . TYR A 1 154 ? -3.986 -10.582 -4.315 1.00 95.31 154 TYR A N 1
ATOM 1315 C CA . TYR A 1 154 ? -3.792 -9.187 -4.712 1.00 95.31 154 TYR A CA 1
ATOM 1316 C C . TYR A 1 154 ? -5.108 -8.504 -5.109 1.00 95.31 154 TYR A C 1
ATOM 1318 O O . TYR A 1 154 ? -5.433 -7.421 -4.616 1.00 95.31 154 TYR A O 1
ATOM 1326 N N . LYS A 1 155 ? -5.942 -9.192 -5.898 1.00 95.25 155 LYS A N 1
ATOM 1327 C CA . LYS A 1 155 ? -7.287 -8.727 -6.263 1.00 95.25 155 LYS A CA 1
ATOM 1328 C C . LYS A 1 155 ? -8.194 -8.549 -5.046 1.00 95.25 155 LYS A C 1
ATOM 1330 O O . LYS A 1 155 ? -9.045 -7.660 -5.050 1.00 95.25 155 LYS A O 1
ATOM 1335 N N . LYS A 1 156 ? -8.027 -9.364 -3.997 1.00 94.94 156 LYS A N 1
ATOM 1336 C CA . LYS A 1 156 ? -8.788 -9.220 -2.749 1.00 94.94 156 LYS A CA 1
ATOM 1337 C C . LYS A 1 156 ? -8.402 -7.940 -2.011 1.00 94.94 156 LYS A C 1
ATOM 1339 O O . LYS A 1 156 ? -9.305 -7.218 -1.603 1.00 94.94 156 LYS A O 1
ATOM 1344 N N . ILE A 1 157 ? -7.106 -7.642 -1.894 1.00 97.25 157 ILE A N 1
ATOM 1345 C CA . ILE A 1 157 ? -6.617 -6.397 -1.279 1.00 97.25 157 ILE A CA 1
ATOM 1346 C C . ILE A 1 157 ? -7.183 -5.192 -2.035 1.00 97.25 157 ILE A C 1
ATOM 1348 O O . ILE A 1 157 ? -7.810 -4.334 -1.418 1.00 97.25 157 ILE A O 1
ATOM 1352 N N . TYR A 1 158 ? -7.048 -5.182 -3.368 1.00 97.44 158 TYR A N 1
ATOM 1353 C CA . TYR A 1 158 ? -7.580 -4.116 -4.222 1.00 97.44 158 TYR A CA 1
ATOM 1354 C C . TYR A 1 158 ? -9.079 -3.906 -3.988 1.00 97.44 158 TYR A C 1
ATOM 1356 O O . TYR A 1 158 ? -9.492 -2.815 -3.615 1.00 97.44 158 TYR A O 1
ATOM 1364 N N . LYS A 1 159 ? -9.887 -4.971 -4.101 1.00 96.38 159 LYS A N 1
ATOM 1365 C CA . LYS A 1 159 ? -11.339 -4.890 -3.885 1.00 96.38 159 LYS A CA 1
ATOM 1366 C C . LYS A 1 159 ? -11.700 -4.397 -2.488 1.00 96.38 159 LYS A C 1
ATOM 1368 O O . LYS A 1 159 ? -12.647 -3.634 -2.347 1.00 96.38 159 LYS A O 1
ATOM 1373 N N . THR A 1 160 ? -10.978 -4.835 -1.458 1.00 97.38 160 THR A N 1
ATOM 1374 C CA . THR A 1 160 ? -11.218 -4.371 -0.090 1.00 97.38 160 THR A CA 1
ATOM 1375 C C . THR A 1 160 ? -10.919 -2.881 0.043 1.00 97.38 160 THR A C 1
ATOM 1377 O O . THR A 1 160 ? -11.729 -2.173 0.631 1.00 97.38 160 THR A O 1
ATOM 1380 N N . TYR A 1 161 ? -9.825 -2.378 -0.533 1.00 97.50 161 TYR A N 1
ATOM 1381 C CA . TYR A 1 161 ? -9.511 -0.947 -0.481 1.00 97.50 161 TYR A CA 1
ATOM 1382 C C . TYR A 1 161 ? -10.536 -0.126 -1.271 1.00 97.50 161 TYR A C 1
ATOM 1384 O O . TYR A 1 161 ? -11.030 0.870 -0.749 1.00 97.50 161 TYR A O 1
ATOM 1392 N N . SER A 1 162 ? -10.926 -0.571 -2.471 1.00 96.31 162 SER A N 1
ATOM 1393 C CA . SER A 1 162 ? -11.989 0.069 -3.259 1.00 96.31 162 SER A CA 1
ATOM 1394 C C . SER A 1 162 ? -13.296 0.149 -2.471 1.00 96.31 162 SER A C 1
ATOM 1396 O O . SER A 1 162 ? -13.850 1.231 -2.323 1.00 96.31 162 SER A O 1
ATOM 1398 N N . GLN A 1 163 ? -13.730 -0.954 -1.852 1.00 97.06 163 GLN A N 1
ATOM 1399 C CA . GLN A 1 163 ? -14.936 -0.976 -1.018 1.00 97.06 163 GLN A CA 1
ATOM 1400 C C . GLN A 1 163 ? -14.843 -0.040 0.189 1.00 97.06 163 GLN A C 1
ATOM 1402 O O . GLN A 1 163 ? -15.835 0.593 0.546 1.00 97.06 163 GLN A O 1
ATOM 1407 N N . ILE A 1 164 ? -13.671 0.050 0.827 1.00 97.50 164 ILE A N 1
ATOM 1408 C CA . ILE A 1 164 ? -13.443 0.980 1.936 1.00 97.50 164 ILE A CA 1
ATOM 1409 C C . ILE A 1 164 ? -13.632 2.428 1.479 1.00 97.50 164 ILE A C 1
ATOM 1411 O O . ILE A 1 164 ? -14.276 3.195 2.196 1.00 97.50 164 ILE A O 1
ATOM 1415 N N . ILE A 1 165 ? -13.083 2.788 0.317 1.00 96.56 165 ILE A N 1
ATOM 1416 C CA . ILE A 1 165 ? -13.175 4.139 -0.247 1.00 96.56 165 ILE A CA 1
ATOM 1417 C C . ILE A 1 165 ? -14.616 4.437 -0.661 1.00 96.56 165 ILE A C 1
ATOM 1419 O O . ILE A 1 165 ? -15.200 5.399 -0.176 1.00 96.56 165 ILE A O 1
ATOM 1423 N N . GLU A 1 166 ? -15.205 3.593 -1.508 1.00 96.94 166 GLU A N 1
ATOM 1424 C CA . GLU A 1 166 ? -16.546 3.783 -2.076 1.00 96.94 166 GLU A CA 1
ATOM 1425 C C . GLU A 1 166 ? -17.622 3.904 -0.994 1.00 96.94 166 GLU A C 1
ATOM 1427 O O . GLU A 1 166 ? -18.536 4.718 -1.105 1.00 96.94 166 GLU A O 1
ATOM 1432 N N . LYS A 1 167 ? -17.508 3.107 0.074 1.00 97.25 167 LYS A N 1
ATOM 1433 C CA . LYS A 1 167 ? -18.491 3.066 1.165 1.00 97.25 167 LYS A CA 1
ATOM 1434 C C . LYS A 1 167 ? -18.061 3.848 2.406 1.00 97.25 167 LYS A C 1
ATOM 1436 O O . LYS A 1 167 ? -18.748 3.776 3.420 1.00 97.25 167 LYS A O 1
ATOM 1441 N N . ASN A 1 168 ? -16.934 4.564 2.361 1.00 96.31 168 ASN A N 1
ATOM 1442 C CA . ASN A 1 168 ? -16.397 5.345 3.483 1.00 96.31 168 ASN A CA 1
ATOM 1443 C C . ASN A 1 168 ? -16.285 4.556 4.811 1.00 96.31 168 ASN A C 1
ATOM 1445 O O . ASN A 1 168 ? -16.490 5.103 5.894 1.00 96.31 168 ASN A O 1
ATOM 1449 N N . LEU A 1 169 ? -15.945 3.263 4.746 1.00 96.69 169 LEU A N 1
ATOM 1450 C CA . LEU A 1 169 ? -16.112 2.323 5.870 1.00 96.69 169 LEU A CA 1
ATOM 1451 C C . LEU A 1 169 ? -15.268 2.641 7.112 1.00 96.69 169 LEU A C 1
ATOM 1453 O O . LEU A 1 169 ? -15.625 2.225 8.212 1.00 96.69 169 LEU A O 1
ATOM 1457 N N . ILE A 1 170 ? -14.145 3.338 6.938 1.00 96.75 170 ILE A N 1
ATOM 1458 C CA . ILE A 1 170 ? -13.228 3.726 8.022 1.00 96.75 170 ILE A CA 1
ATOM 1459 C C . ILE A 1 170 ? -12.977 5.238 8.039 1.00 96.75 170 ILE A C 1
ATOM 1461 O O . ILE A 1 170 ? -11.908 5.680 8.455 1.00 96.75 170 ILE A O 1
ATOM 1465 N N . LYS A 1 171 ? -13.939 6.042 7.561 1.00 97.19 171 LYS A N 1
ATOM 1466 C CA . LYS A 1 171 ? -13.796 7.502 7.431 1.00 97.19 171 LYS A CA 1
ATOM 1467 C C . LYS A 1 171 ? -13.291 8.165 8.717 1.00 97.19 171 LYS A C 1
ATOM 1469 O O . LYS A 1 171 ? -12.303 8.887 8.661 1.00 97.19 171 LYS A O 1
ATOM 1474 N N . GLU A 1 172 ? -13.890 7.839 9.862 1.00 97.25 172 GLU A N 1
ATOM 1475 C CA . GLU A 1 172 ? -13.494 8.365 11.182 1.00 97.25 172 GLU A CA 1
ATOM 1476 C C . GLU A 1 172 ? -12.008 8.103 11.496 1.00 97.25 172 GLU A C 1
ATOM 1478 O O . GLU A 1 172 ? -11.304 8.963 12.021 1.00 97.25 172 GLU A O 1
ATOM 1483 N N . ILE A 1 173 ? -11.503 6.925 11.120 1.00 98.06 173 ILE A N 1
ATOM 1484 C CA . ILE A 1 173 ? -10.118 6.503 11.366 1.00 98.06 173 ILE A CA 1
ATOM 1485 C C . ILE A 1 173 ? -9.162 7.240 10.424 1.00 98.06 173 ILE A C 1
ATOM 1487 O O . ILE A 1 173 ? -8.093 7.676 10.842 1.00 98.06 173 ILE A O 1
ATOM 1491 N N . VAL A 1 174 ? -9.552 7.427 9.159 1.00 98.06 174 VAL A N 1
ATOM 1492 C CA . VAL A 1 174 ? -8.777 8.210 8.181 1.00 98.06 174 VAL A CA 1
ATOM 1493 C C . VAL A 1 174 ? -8.707 9.682 8.588 1.00 98.06 174 VAL A C 1
ATOM 1495 O O . VAL A 1 174 ? -7.657 10.310 8.435 1.00 98.06 174 VAL A O 1
ATOM 1498 N N . GLU A 1 175 ? -9.793 10.239 9.121 1.00 97.94 175 GLU A N 1
ATOM 1499 C CA . GLU A 1 175 ? -9.829 11.604 9.648 1.00 97.94 175 GLU A CA 1
ATOM 1500 C C . GLU A 1 175 ? -8.941 11.750 10.883 1.00 97.94 175 GLU A C 1
ATOM 1502 O O . GLU A 1 175 ? -8.146 12.686 10.939 1.00 97.94 175 GLU A O 1
ATOM 1507 N N . LYS A 1 176 ? -9.007 10.805 11.830 1.00 98.19 176 LYS A N 1
ATOM 1508 C CA . LYS A 1 176 ? -8.107 10.766 12.992 1.00 98.19 176 LYS A CA 1
ATOM 1509 C C . LYS A 1 176 ? -6.642 10.692 12.560 1.00 98.19 176 LYS A C 1
ATOM 1511 O O . LYS A 1 176 ? -5.846 11.543 12.942 1.00 98.19 176 LYS A O 1
ATOM 1516 N N . PHE A 1 177 ? -6.315 9.768 11.658 1.00 98.31 177 PHE A N 1
ATOM 1517 C CA . PHE A 1 177 ? -4.975 9.642 11.084 1.00 98.31 177 PHE A CA 1
ATOM 1518 C C . PHE A 1 177 ? -4.499 10.939 10.420 1.00 98.31 177 PHE A C 1
ATOM 1520 O O . PHE A 1 177 ? -3.350 11.329 10.591 1.00 98.31 177 PHE A O 1
ATOM 1527 N N . SER A 1 178 ? -5.392 11.642 9.716 1.00 97.88 178 SER A N 1
ATOM 1528 C CA . SER A 1 178 ? -5.062 12.908 9.049 1.00 97.88 178 SER A CA 1
ATOM 1529 C C . SER A 1 178 ? -4.913 14.098 10.001 1.00 97.88 178 SER A C 1
ATOM 1531 O O . SER A 1 178 ? -4.312 15.096 9.616 1.00 97.88 178 SER A O 1
ATOM 1533 N N . LYS A 1 179 ? -5.461 14.020 11.219 1.00 97.81 179 LYS A N 1
ATOM 1534 C CA . LYS A 1 179 ? -5.245 15.021 12.276 1.00 97.81 179 LYS A CA 1
ATOM 1535 C C . LYS A 1 179 ? -3.919 14.799 12.997 1.00 97.81 179 LYS A C 1
ATOM 1537 O O . LYS A 1 179 ? -3.267 15.760 13.383 1.00 97.81 179 LYS A O 1
ATOM 1542 N N . GLU A 1 180 ? -3.530 13.541 13.178 1.00 98.00 180 GLU A N 1
ATOM 1543 C CA . GLU A 1 180 ? -2.340 13.168 13.947 1.00 98.00 180 GLU A CA 1
ATOM 1544 C C . GLU A 1 180 ? -1.053 13.089 13.113 1.00 98.00 180 GLU A C 1
ATOM 1546 O O . GLU A 1 180 ? 0.041 13.031 13.681 1.00 98.00 180 GLU A O 1
ATOM 1551 N N . ARG A 1 181 ? -1.158 13.028 11.780 1.00 97.69 181 ARG A N 1
ATOM 1552 C CA . ARG A 1 181 ? -0.028 12.903 10.846 1.00 97.69 181 ARG A CA 1
ATOM 1553 C C . ARG A 1 181 ? -0.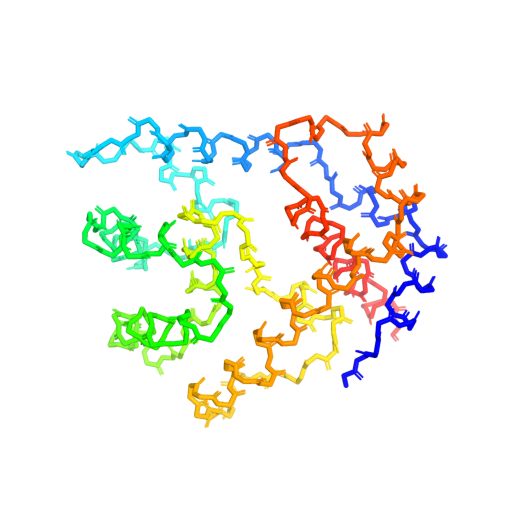226 13.800 9.628 1.00 97.69 181 ARG A C 1
ATOM 1555 O O . ARG A 1 181 ? -1.342 13.929 9.124 1.00 97.69 181 ARG A O 1
ATOM 1562 N N . ASP A 1 182 ? 0.863 14.339 9.081 1.00 97.81 182 ASP A N 1
ATOM 1563 C CA . ASP A 1 182 ? 0.813 15.030 7.789 1.00 97.81 182 ASP A CA 1
ATOM 15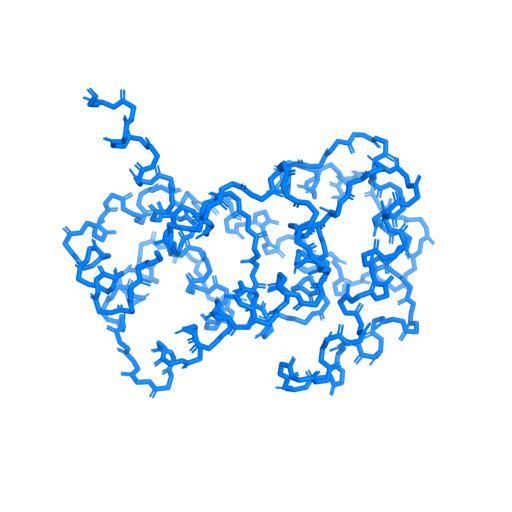64 C C . ASP A 1 182 ? 0.743 14.010 6.648 1.00 97.81 182 ASP A C 1
ATOM 1566 O O . ASP A 1 182 ? 1.745 13.457 6.191 1.00 97.81 182 ASP A O 1
ATOM 1570 N N . VAL A 1 183 ? -0.483 13.779 6.184 1.00 97.56 183 VAL A N 1
ATOM 1571 C CA . VAL A 1 183 ? -0.830 12.882 5.072 1.00 97.56 183 VAL A CA 1
ATOM 1572 C C . VAL A 1 183 ? -1.411 13.645 3.881 1.00 97.56 183 VAL A C 1
ATOM 1574 O O . VAL A 1 183 ? -2.066 13.053 3.019 1.00 97.56 183 VAL A O 1
ATOM 1577 N N . SER A 1 184 ? -1.202 14.962 3.825 1.00 96.12 184 SER A N 1
ATOM 1578 C CA . SER A 1 184 ? -1.776 15.857 2.809 1.00 96.12 184 SER A CA 1
ATOM 1579 C C . SER A 1 184 ? -1.394 15.469 1.375 1.00 96.12 184 SER A C 1
ATOM 1581 O O . SER A 1 184 ? -2.192 15.617 0.453 1.00 96.12 184 SER A O 1
ATOM 1583 N N . LYS A 1 185 ? -0.196 14.902 1.196 1.00 96.44 185 LYS A N 1
ATOM 1584 C CA . LYS A 1 185 ? 0.356 14.462 -0.098 1.00 96.44 185 LYS A CA 1
ATOM 1585 C C . LYS A 1 185 ? -0.059 13.044 -0.505 1.00 96.44 185 LYS A C 1
ATOM 1587 O O . LYS A 1 185 ? 0.304 12.589 -1.588 1.00 96.44 185 LYS A O 1
ATOM 1592 N N . LEU A 1 186 ? -0.781 12.322 0.353 1.00 97.44 186 LEU A N 1
ATOM 1593 C CA . LEU A 1 186 ? -1.173 10.935 0.107 1.00 97.44 186 LEU A CA 1
ATOM 1594 C C . LEU A 1 186 ? -2.555 10.862 -0.546 1.00 97.44 186 LEU A C 1
ATOM 1596 O O . LEU A 1 186 ? -3.504 11.497 -0.085 1.00 97.44 186 LEU A O 1
ATOM 1600 N N . ASN A 1 187 ? -2.699 10.012 -1.566 1.00 96.75 187 ASN A N 1
ATOM 1601 C CA . ASN A 1 187 ? -4.017 9.657 -2.090 1.00 96.75 187 ASN A CA 1
ATOM 1602 C C . ASN A 1 187 ? -4.763 8.701 -1.132 1.00 96.75 187 ASN A C 1
ATOM 1604 O O . ASN A 1 187 ? -4.178 8.133 -0.204 1.00 96.75 187 ASN A O 1
ATOM 1608 N N . SER A 1 188 ? -6.062 8.495 -1.367 1.00 97.56 188 SER A N 1
ATOM 1609 C CA . SER A 1 188 ? -6.914 7.661 -0.505 1.00 97.56 188 SER A CA 1
ATOM 1610 C C . SER A 1 188 ? -6.403 6.225 -0.368 1.00 97.56 188 SER A C 1
ATOM 1612 O O . SER A 1 188 ? -6.359 5.698 0.743 1.00 97.56 188 SER A O 1
ATOM 1614 N N . ILE A 1 189 ? -5.950 5.616 -1.472 1.00 97.62 189 ILE A N 1
ATOM 1615 C CA . ILE A 1 189 ? -5.387 4.258 -1.472 1.00 97.62 189 ILE A CA 1
ATOM 1616 C C . ILE A 1 189 ? -4.180 4.179 -0.542 1.00 97.62 189 ILE A C 1
ATOM 1618 O O . ILE A 1 189 ? -4.112 3.274 0.286 1.00 97.62 189 ILE A O 1
ATOM 1622 N N . LYS A 1 190 ? -3.252 5.139 -0.613 1.00 97.88 190 LYS A N 1
ATOM 1623 C CA . LYS A 1 190 ? -2.051 5.117 0.220 1.00 97.88 190 LYS A CA 1
ATOM 1624 C C . LYS A 1 190 ? -2.337 5.415 1.690 1.00 97.88 190 LYS A C 1
ATOM 1626 O O . LYS A 1 190 ? -1.680 4.831 2.549 1.00 97.88 190 LYS A O 1
ATOM 1631 N N . LYS A 1 191 ? -3.316 6.271 2.005 1.00 98.38 191 LYS A N 1
ATOM 1632 C CA . LYS A 1 191 ? -3.759 6.473 3.398 1.00 98.38 191 LYS A CA 1
ATOM 1633 C C . LYS A 1 191 ? -4.271 5.165 4.004 1.00 98.38 191 LYS A C 1
ATOM 1635 O O . LYS A 1 191 ? -3.858 4.796 5.099 1.00 98.38 191 LYS A O 1
ATOM 1640 N N . ILE A 1 192 ? -5.107 4.436 3.262 1.00 98.31 192 ILE A N 1
ATOM 1641 C CA . ILE A 1 192 ? -5.606 3.117 3.676 1.00 98.31 192 ILE A CA 1
ATOM 1642 C C . ILE A 1 192 ? -4.453 2.118 3.788 1.00 98.31 192 ILE A C 1
ATOM 1644 O O . ILE A 1 192 ? -4.375 1.390 4.771 1.00 98.31 192 ILE A O 1
ATOM 1648 N N . ASP A 1 193 ? -3.526 2.118 2.833 1.00 97.94 193 ASP A N 1
ATOM 1649 C CA . ASP A 1 193 ? -2.354 1.244 2.846 1.00 97.94 193 ASP A CA 1
ATOM 1650 C C . ASP A 1 193 ? -1.497 1.430 4.109 1.00 97.94 193 ASP A C 1
ATOM 1652 O O . ASP A 1 193 ? -1.117 0.447 4.740 1.00 97.94 193 ASP A O 1
ATOM 1656 N N . PHE A 1 194 ? -1.267 2.676 4.542 1.00 98.31 194 PHE A N 1
ATOM 1657 C CA . PHE A 1 194 ? -0.589 2.958 5.811 1.00 98.31 194 PHE A CA 1
ATOM 1658 C C . PHE A 1 194 ? -1.366 2.436 7.023 1.00 98.31 194 PHE A C 1
ATOM 1660 O O . PHE A 1 194 ? -0.761 1.818 7.895 1.00 98.31 194 PHE A O 1
ATOM 1667 N N . LEU A 1 195 ? -2.689 2.620 7.069 1.00 98.56 195 LEU A N 1
ATOM 1668 C CA . LEU A 1 195 ? -3.522 2.095 8.158 1.00 98.56 195 LEU A CA 1
ATOM 1669 C C . LEU A 1 195 ? -3.488 0.562 8.222 1.00 98.56 195 LEU A C 1
ATOM 1671 O O . LEU A 1 195 ? -3.364 -0.011 9.303 1.00 98.56 195 LEU A O 1
ATOM 1675 N N . PHE A 1 196 ? -3.537 -0.119 7.075 1.00 98.38 196 PHE A N 1
ATOM 1676 C CA . PHE A 1 196 ? -3.375 -1.575 7.004 1.00 98.38 196 PHE A CA 1
ATOM 1677 C C . PHE A 1 196 ? -1.971 -2.005 7.434 1.00 98.38 196 PHE A C 1
ATOM 1679 O O . PHE A 1 196 ? -1.811 -2.997 8.141 1.00 98.38 196 PHE A O 1
ATOM 1686 N N . TRP A 1 197 ? -0.944 -1.250 7.060 1.00 97.62 197 TRP A N 1
ATOM 1687 C CA . TRP A 1 197 ? 0.420 -1.519 7.489 1.00 97.62 197 TRP A CA 1
ATOM 1688 C C . TRP A 1 197 ? 0.594 -1.373 9.010 1.00 97.62 197 TRP A C 1
ATOM 1690 O O . TRP A 1 197 ? 1.129 -2.283 9.649 1.00 97.62 197 TRP A O 1
ATOM 1700 N N . GLY A 1 198 ? 0.078 -0.290 9.601 1.00 98.06 198 GLY A N 1
ATOM 1701 C CA . GLY A 1 198 ? 0.050 -0.071 11.052 1.00 98.06 198 GLY A CA 1
ATOM 1702 C C . GLY A 1 198 ? -0.738 -1.158 11.787 1.00 98.06 198 GLY A C 1
ATOM 1703 O O . GLY A 1 198 ? -0.258 -1.722 12.768 1.00 98.06 198 GLY A O 1
ATOM 1704 N N . MET A 1 199 ? -1.893 -1.558 11.249 1.00 97.88 199 MET A N 1
ATOM 1705 C CA . MET A 1 199 ? -2.688 -2.665 11.784 1.00 97.88 199 MET A CA 1
ATOM 1706 C C . MET A 1 199 ? -1.940 -3.999 11.722 1.00 97.88 199 MET A C 1
ATOM 1708 O O . MET A 1 199 ? -2.016 -4.799 12.654 1.00 97.88 199 MET A O 1
ATOM 1712 N N . GLY A 1 200 ? -1.189 -4.250 10.649 1.00 97.12 200 GLY A N 1
ATOM 1713 C CA . GLY A 1 200 ? -0.343 -5.432 10.529 1.00 97.12 200 GLY A CA 1
ATOM 1714 C C . GLY A 1 200 ? 0.749 -5.482 11.599 1.00 97.12 200 GLY A C 1
ATOM 1715 O O . GLY A 1 200 ? 0.951 -6.539 12.197 1.00 97.12 200 GLY A O 1
ATOM 1716 N N . LYS A 1 201 ? 1.402 -4.347 11.894 1.00 96.12 201 LYS A N 1
ATOM 1717 C CA . LYS A 1 201 ? 2.360 -4.233 13.010 1.00 96.12 201 LYS A CA 1
ATOM 1718 C C . LYS A 1 201 ? 1.697 -4.514 14.356 1.00 96.12 201 LYS A C 1
ATOM 1720 O O . LYS A 1 201 ? 2.192 -5.352 15.104 1.00 96.12 201 LYS A O 1
ATOM 1725 N N . PHE A 1 202 ? 0.551 -3.883 14.615 1.00 96.75 202 PHE A N 1
ATOM 1726 C CA . PHE A 1 202 ? -0.242 -4.103 15.824 1.00 96.75 202 PHE A CA 1
ATOM 1727 C C . PHE A 1 202 ? -0.591 -5.588 1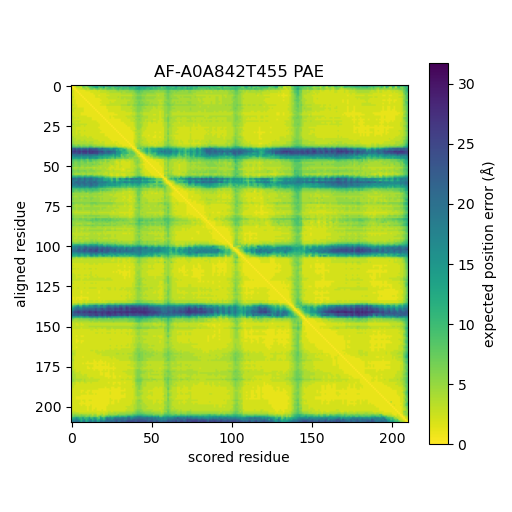6.016 1.00 96.75 202 PHE A C 1
ATOM 1729 O O . PHE A 1 202 ? -0.389 -6.144 17.093 1.00 96.75 202 PHE A O 1
ATOM 1736 N N . ILE A 1 203 ? -1.056 -6.274 14.965 1.00 95.12 203 ILE A N 1
ATOM 1737 C CA . ILE A 1 203 ? -1.387 -7.706 15.029 1.00 95.12 203 ILE A CA 1
ATOM 1738 C C . ILE A 1 203 ? -0.160 -8.556 15.365 1.00 95.12 203 ILE A C 1
ATOM 1740 O O . ILE A 1 203 ? -0.289 -9.498 16.140 1.00 95.12 203 ILE A O 1
ATOM 1744 N N . LYS A 1 204 ? 1.002 -8.265 14.771 1.00 93.44 204 LYS A N 1
ATOM 1745 C CA . LYS A 1 204 ? 2.237 -9.023 15.024 1.00 93.44 204 LYS A CA 1
ATOM 1746 C C . LYS A 1 204 ? 2.706 -8.859 16.465 1.00 93.44 204 LYS A C 1
ATOM 1748 O O . LYS A 1 204 ? 2.870 -9.863 17.145 1.00 93.44 204 LYS A O 1
ATOM 1753 N N . LYS A 1 205 ? 2.775 -7.617 16.953 1.00 92.19 205 LYS A N 1
ATOM 1754 C CA . LYS A 1 205 ? 3.117 -7.302 18.347 1.00 92.19 205 LYS A CA 1
ATOM 1755 C C . LYS A 1 205 ? 2.219 -8.055 19.337 1.00 92.19 205 LYS A C 1
ATOM 1757 O O . LYS A 1 205 ? 2.707 -8.651 20.283 1.00 92.19 205 LYS A O 1
ATOM 1762 N N . ASN A 1 206 ? 0.911 -8.103 19.082 1.00 88.25 206 ASN A N 1
ATOM 1763 C CA . ASN A 1 206 ? -0.043 -8.801 19.954 1.00 88.25 206 ASN A CA 1
ATOM 1764 C C . ASN A 1 206 ? -0.044 -10.332 19.820 1.00 88.25 206 ASN A C 1
ATOM 1766 O O . ASN A 1 206 ? -0.578 -11.003 20.692 1.00 88.25 206 ASN A O 1
ATOM 1770 N N . LYS A 1 207 ? 0.522 -10.899 18.749 1.00 83.19 207 LYS A N 1
ATOM 1771 C CA . LYS A 1 207 ? 0.759 -12.350 18.654 1.00 83.19 207 LYS A CA 1
ATOM 1772 C C . LYS A 1 207 ? 1.999 -12.781 19.426 1.00 83.19 207 LYS A C 1
ATOM 1774 O O . LYS A 1 207 ? 2.057 -13.921 19.844 1.00 83.19 207 LYS A O 1
ATOM 1779 N N . GLU A 1 208 ? 2.985 -11.901 19.555 1.00 64.31 208 GLU A N 1
ATOM 1780 C CA . GLU A 1 208 ? 4.241 -12.179 20.263 1.00 64.31 208 GLU A CA 1
ATOM 1781 C C . GLU A 1 208 ? 4.089 -12.070 21.792 1.00 64.31 208 GLU A C 1
ATOM 1783 O O . GLU A 1 208 ? 4.943 -12.553 22.526 1.00 64.31 208 GLU A O 1
ATOM 1788 N N . MET A 1 209 ? 3.000 -11.455 22.270 1.00 55.28 209 MET A N 1
ATOM 1789 C CA . MET A 1 209 ? 2.663 -11.332 23.697 1.00 55.28 209 MET A CA 1
ATOM 1790 C C . MET A 1 209 ? 1.768 -12.470 24.233 1.00 55.28 209 MET A C 1
ATOM 1792 O O . MET A 1 209 ? 1.405 -12.436 25.408 1.00 55.28 209 MET A O 1
ATOM 1796 N N . VAL A 1 210 ? 1.387 -13.438 23.387 1.00 43.00 210 VAL A N 1
ATOM 1797 C CA . VAL A 1 210 ? 0.550 -14.613 23.716 1.00 43.00 210 VAL A CA 1
ATOM 1798 C C . VAL A 1 210 ? 1.350 -15.880 23.461 1.00 43.00 210 VAL A C 1
ATOM 1800 O O . VAL A 1 210 ? 1.287 -16.784 24.319 1.00 43.00 210 VAL A O 1
#

Nearest PDB structures (foldseek):
  4ryk-assembly1_A-2  TM=1.718E-01  e=4.150E+00  Listeria monocytogenes EGD-e
  6w2w-assembly1_A  TM=1.613E-01  e=9.949E+00  synthetic construct